Protein AF-A0A841PL42-F1 (afdb_monomer)

Sequence (183 aa):
MREALLRLEADGLLQIVPKKGAYVPPITEAEIEAVMQARGLVEEWCAGRAAGFGDMLAAELDRLIARQVEVRHDPVAFIECDREFHRTIVRAAGNPVLADFYESLRDRQLRMGVHTIMIFGERGDSVLAEHAAIVEGIRCGRPEQASAAVAEHLARTLVALRLPMMAGFGSVATARSPAAAAQ

pLDDT: mean 84.78, std 17.53, range [33.84, 98.62]

Solvent-accessible surface area (backbone atoms only — not comparable to full-atom values): 10135 Å² total; per-residue (Å²): 112,68,66,62,52,52,48,37,34,75,71,66,60,30,46,80,43,92,100,74,51,72,47,68,71,83,88,47,72,67,56,52,49,53,51,52,52,54,43,43,69,47,46,22,55,16,28,25,54,28,4,80,55,17,57,68,54,27,57,54,48,52,53,40,52,53,50,34,64,75,28,62,88,37,58,68,59,25,50,54,38,50,50,49,46,56,50,51,39,33,54,62,38,69,44,67,71,59,36,54,54,53,57,71,43,44,71,60,51,54,59,53,47,64,70,41,52,87,60,35,76,78,47,48,63,55,50,54,56,39,51,52,47,26,38,50,16,18,37,70,49,33,29,71,48,10,18,50,32,43,47,54,45,53,53,54,49,51,53,59,63,50,56,59,69,78,76,64,78,80,76,83,72,78,80,79,78,87,82,81,90,80,135

InterPro domains:
  IPR008920 Transcription regulator FadR/GntR, C-terminal [G3DSA:1.20.120.530] (25-162)
  IPR008920 Transcription regulator FadR/GntR, C-terminal [SSF48008] (31-158)
  IPR011711 GntR, C-terminal [PF07729] (35-155)
  IPR011711 GntR, C-terminal [SM00895] (34-156)
  IPR036388 Winged helix-like DNA-binding domain superfamily [G3DSA:1.10.10.10] (1-24)

Radius of gyration: 20.48 Å; Cα contacts (8 Å, |Δi|>4): 190; chains: 1; bounding box: 59×37×68 Å

Foldseek 3Di:
DVVVQVVCVVLLQWDQDPPPGIDGDQQDLVNLVVLLVLLLVQLLQLLLLL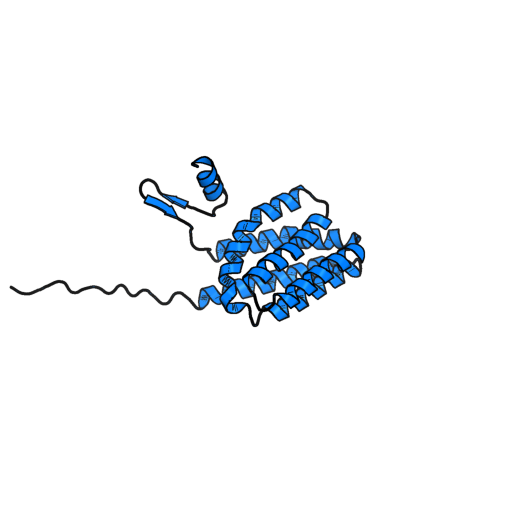LQVAPVLLVVLVVLLVQLVVCLVPLLSNLVSLLVSSLSSNVSSVDVVSSVVSVSCVVVSSSLSVLLNVVSNVCSVVLSVLSNQLSVCSNNSNSNSNSVSSVVSSVVVSVSSVVSVVVDDDDPPPPDDDDDDDD

Structure (mmCIF, N/CA/C/O backbone):
data_AF-A0A841PL42-F1
#
_entry.id   AF-A0A841PL42-F1
#
loop_
_atom_site.group_PDB
_atom_site.id
_atom_site.type_symbol
_atom_site.label_atom_id
_atom_site.label_alt_id
_atom_site.label_comp_id
_atom_site.label_asym_id
_atom_site.label_entity_id
_atom_site.label_seq_id
_atom_site.pdbx_PDB_ins_code
_atom_site.Cartn_x
_atom_site.Cartn_y
_atom_site.Cartn_z
_atom_site.occupancy
_atom_site.B_iso_or_equiv
_atom_site.auth_seq_id
_atom_site.auth_comp_id
_atom_site.auth_asym_id
_atom_site.auth_atom_id
_atom_site.pdbx_PDB_model_num
ATOM 1 N N . MET A 1 1 ? 2.004 16.661 -27.607 1.00 69.38 1 MET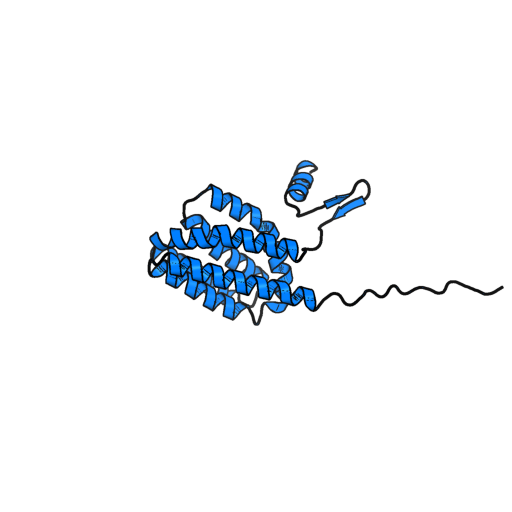 A N 1
ATOM 2 C CA . MET A 1 1 ? 2.785 15.398 -27.647 1.00 69.38 1 MET A CA 1
ATOM 3 C C . MET A 1 1 ? 4.132 15.500 -26.921 1.00 69.38 1 MET A C 1
ATOM 5 O O . MET A 1 1 ? 4.414 14.632 -26.112 1.00 69.38 1 MET A O 1
ATOM 9 N N . ARG A 1 2 ? 4.943 16.555 -27.130 1.00 78.75 2 ARG A N 1
ATOM 10 C CA . ARG A 1 2 ? 6.246 16.734 -26.448 1.00 78.75 2 ARG A CA 1
ATOM 11 C C . ARG A 1 2 ? 6.155 16.826 -24.917 1.00 78.75 2 ARG A C 1
ATOM 13 O O . ARG A 1 2 ? 6.959 16.216 -24.231 1.00 78.75 2 ARG A O 1
ATOM 20 N N . GLU A 1 3 ? 5.169 17.548 -24.392 1.00 82.75 3 GLU A N 1
ATOM 21 C CA . GLU A 1 3 ? 4.976 17.704 -22.939 1.00 82.75 3 GLU A CA 1
ATOM 22 C C . GLU A 1 3 ? 4.597 16.391 -22.244 1.00 82.75 3 GLU A C 1
ATOM 24 O O . GLU A 1 3 ? 5.111 16.100 -21.172 1.00 82.75 3 GLU A O 1
ATOM 29 N N . ALA A 1 4 ? 3.773 15.557 -22.887 1.00 82.81 4 ALA A N 1
ATOM 30 C CA . ALA A 1 4 ? 3.425 14.236 -22.367 1.00 82.81 4 ALA A CA 1
ATOM 31 C C . ALA A 1 4 ? 4.654 13.313 -22.285 1.00 82.81 4 ALA A C 1
ATOM 33 O O . ALA A 1 4 ? 4.833 12.621 -21.292 1.00 82.81 4 ALA A O 1
ATOM 34 N N . LEU A 1 5 ? 5.539 13.349 -23.289 1.00 82.25 5 LEU A N 1
ATOM 35 C CA . LEU A 1 5 ? 6.787 12.576 -23.272 1.00 82.25 5 LEU A CA 1
ATOM 36 C C . LEU A 1 5 ? 7.759 13.059 -22.189 1.00 82.25 5 LEU A C 1
ATOM 38 O O . LEU A 1 5 ? 8.381 12.235 -21.532 1.00 82.25 5 LEU A O 1
ATOM 42 N N . LEU A 1 6 ? 7.854 14.374 -21.970 1.00 83.44 6 LEU A N 1
ATOM 43 C CA . LEU A 1 6 ? 8.675 14.940 -20.894 1.00 83.44 6 LEU A CA 1
ATOM 44 C C . LEU A 1 6 ? 8.129 14.597 -19.504 1.00 83.44 6 LEU A C 1
ATOM 46 O O . LEU A 1 6 ? 8.910 14.388 -18.584 1.00 83.44 6 LEU A O 1
ATOM 50 N N . ARG A 1 7 ? 6.801 14.510 -19.347 1.00 82.75 7 ARG A N 1
ATOM 51 C CA . ARG A 1 7 ? 6.171 14.039 -18.106 1.00 82.75 7 ARG A CA 1
ATOM 52 C C . ARG A 1 7 ? 6.540 12.580 -17.830 1.00 82.75 7 ARG A C 1
ATOM 54 O O . ARG A 1 7 ? 7.036 12.283 -16.755 1.00 82.75 7 ARG A O 1
ATOM 61 N N . LEU A 1 8 ? 6.395 11.709 -18.831 1.00 81.94 8 LEU A N 1
ATOM 62 C CA . LEU A 1 8 ? 6.779 10.296 -18.725 1.00 81.94 8 LEU A CA 1
ATOM 63 C C . LEU A 1 8 ? 8.276 10.113 -18.434 1.00 81.94 8 LEU A C 1
ATOM 65 O O . LEU A 1 8 ? 8.649 9.192 -17.711 1.00 81.94 8 LEU A O 1
ATOM 69 N N . GLU A 1 9 ? 9.129 10.983 -18.979 1.00 82.31 9 GLU A N 1
ATOM 70 C CA . GLU A 1 9 ? 10.562 10.995 -18.675 1.00 82.31 9 GLU A CA 1
ATOM 71 C C . GLU A 1 9 ? 10.854 11.463 -17.243 1.00 82.31 9 GLU A C 1
ATOM 73 O O . GLU A 1 9 ? 11.629 10.817 -16.540 1.00 82.31 9 GLU A O 1
ATOM 78 N N . ALA A 1 10 ? 10.187 12.520 -16.767 1.00 81.00 10 ALA A N 1
ATOM 79 C CA . ALA A 1 10 ? 10.294 12.978 -15.379 1.00 81.00 10 ALA A CA 1
ATOM 80 C C . ALA A 1 10 ? 9.794 11.922 -14.375 1.00 81.00 10 ALA A C 1
ATOM 82 O O . ALA A 1 10 ? 10.371 11.757 -13.300 1.00 81.00 10 ALA A O 1
ATOM 83 N N . ASP A 1 11 ? 8.771 11.156 -14.755 1.00 74.56 11 ASP A N 1
ATOM 84 C CA . ASP A 1 11 ? 8.238 10.045 -13.970 1.00 74.56 11 ASP A CA 1
ATOM 85 C C . ASP A 1 11 ? 9.110 8.771 -14.093 1.00 74.56 11 ASP A C 1
ATOM 87 O O . ASP A 1 11 ? 8.842 7.760 -13.443 1.00 74.56 11 ASP A O 1
ATOM 91 N N . GLY A 1 12 ? 10.197 8.798 -14.877 1.00 75.44 12 GLY A N 1
ATOM 92 C CA . GLY A 1 12 ? 11.127 7.674 -15.055 1.00 75.44 12 GLY A CA 1
ATOM 93 C C . GLY A 1 12 ? 10.541 6.487 -15.831 1.00 75.44 12 GLY A C 1
ATOM 94 O O . GLY A 1 12 ? 11.104 5.393 -15.828 1.00 75.44 12 GLY A O 1
ATOM 95 N N . LEU A 1 13 ? 9.399 6.681 -16.494 1.00 78.81 13 LEU A N 1
ATOM 96 C CA . LEU A 1 13 ? 8.701 5.651 -17.269 1.00 78.81 13 LEU A CA 1
ATOM 97 C C . LEU A 1 13 ? 9.276 5.492 -18.679 1.00 78.81 13 LEU A C 1
ATOM 99 O O . LEU A 1 13 ? 9.025 4.491 -19.348 1.00 78.81 13 LEU A O 1
ATOM 103 N N . LEU A 1 14 ? 10.034 6.482 -19.142 1.00 84.62 14 LEU A N 1
ATOM 104 C CA . LEU A 1 14 ? 10.579 6.556 -20.488 1.00 84.62 14 LEU A CA 1
ATOM 105 C C . LEU A 1 14 ? 11.892 7.339 -20.462 1.00 84.62 14 LEU A C 1
ATOM 107 O O . LEU A 1 14 ? 12.072 8.233 -19.648 1.00 84.62 14 LEU A O 1
ATOM 111 N N . GLN A 1 15 ? 12.811 7.014 -21.362 1.00 82.44 15 GLN A N 1
ATOM 112 C CA . GLN A 1 15 ? 14.058 7.745 -21.537 1.00 82.44 15 GLN A CA 1
ATOM 113 C C . GLN A 1 15 ? 14.139 8.265 -22.971 1.00 82.44 15 GLN A C 1
ATOM 115 O O . GLN A 1 15 ? 14.002 7.494 -23.928 1.00 82.44 15 GLN A O 1
ATOM 120 N N . ILE A 1 16 ? 14.355 9.572 -23.131 1.00 84.88 16 ILE A N 1
ATOM 121 C CA . ILE A 1 16 ? 14.493 10.209 -24.439 1.00 84.88 16 ILE A CA 1
ATOM 122 C C . ILE A 1 16 ? 15.976 10.266 -24.797 1.00 84.88 16 ILE A C 1
ATOM 124 O O . ILE A 1 16 ? 16.785 10.908 -24.131 1.00 84.88 16 ILE A O 1
ATOM 128 N N . VAL A 1 17 ? 16.353 9.614 -25.898 1.00 84.31 17 VAL A N 1
ATOM 129 C CA . VAL A 1 17 ? 17.729 9.628 -26.398 1.00 84.31 17 VAL A CA 1
ATOM 130 C C . VAL A 1 17 ? 17.810 10.512 -27.641 1.00 84.31 17 VAL A C 1
ATOM 132 O O . VAL A 1 17 ? 17.145 10.228 -28.648 1.00 84.31 17 VAL A O 1
ATOM 135 N N . PRO A 1 18 ? 18.644 11.572 -27.629 1.00 84.81 18 PRO A N 1
ATOM 136 C CA . PRO A 1 18 ? 18.785 12.467 -28.769 1.00 84.81 18 PRO A CA 1
ATOM 137 C C . PRO A 1 18 ? 19.059 11.696 -30.066 1.00 84.81 18 PRO A C 1
ATOM 139 O O . PRO A 1 18 ? 19.979 10.881 -30.134 1.00 84.81 18 PRO A O 1
ATOM 142 N N . LYS A 1 19 ? 18.254 11.963 -31.104 1.00 83.81 19 LYS A N 1
ATOM 143 C CA . LYS A 1 19 ? 18.337 11.343 -32.445 1.00 83.81 19 LYS A CA 1
ATOM 144 C C . L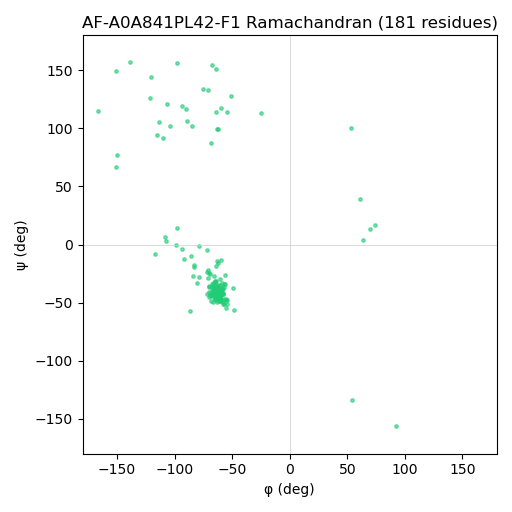YS A 1 19 ? 18.082 9.825 -32.504 1.00 83.81 19 LYS A C 1
ATOM 146 O O . LYS A 1 19 ? 18.197 9.258 -33.584 1.00 83.81 19 LYS A O 1
ATOM 151 N N . LYS A 1 20 ? 17.727 9.172 -31.392 1.00 80.19 20 LYS A N 1
ATOM 152 C CA . LYS A 1 20 ? 17.399 7.733 -31.342 1.00 80.19 20 LYS A CA 1
ATOM 153 C C . LYS A 1 20 ? 15.952 7.446 -30.929 1.00 80.19 20 LYS A C 1
ATOM 155 O O . LYS A 1 20 ? 15.513 6.309 -31.040 1.00 80.19 20 LYS A O 1
ATOM 160 N N . GLY A 1 21 ? 15.209 8.470 -30.511 1.00 83.88 21 GLY A N 1
ATOM 161 C CA . GLY A 1 21 ? 13.813 8.341 -30.097 1.00 83.88 21 GLY A CA 1
ATOM 162 C C . GLY A 1 21 ? 13.683 8.107 -28.595 1.00 83.88 21 GLY A C 1
ATOM 163 O O . GLY A 1 21 ? 14.562 8.490 -27.826 1.00 83.88 21 GLY A O 1
ATOM 164 N N . ALA A 1 22 ? 12.570 7.513 -28.182 1.00 87.38 22 ALA A N 1
ATOM 165 C CA . ALA A 1 22 ? 12.257 7.249 -26.787 1.00 87.38 22 ALA A CA 1
ATOM 166 C C . ALA A 1 22 ? 12.067 5.750 -26.542 1.00 87.38 22 ALA A C 1
ATOM 168 O O . ALA A 1 22 ? 11.518 5.059 -27.400 1.00 87.38 22 ALA A O 1
ATOM 169 N N . TYR A 1 23 ? 12.497 5.255 -25.383 1.00 86.06 23 TYR A N 1
ATOM 170 C CA . TYR A 1 23 ? 12.325 3.853 -24.996 1.00 86.06 23 TYR A CA 1
ATOM 171 C C . TYR A 1 23 ? 11.934 3.722 -23.522 1.00 86.06 23 TYR A C 1
ATOM 173 O O . TYR A 1 23 ? 12.196 4.619 -22.726 1.00 86.06 23 TYR A O 1
ATOM 181 N N . VAL A 1 24 ? 11.307 2.602 -23.162 1.00 82.06 24 VAL A N 1
ATOM 182 C CA . VAL A 1 24 ? 10.961 2.267 -21.773 1.00 82.06 24 VAL A CA 1
ATOM 183 C C . VAL A 1 24 ? 12.136 1.496 -21.164 1.00 82.06 24 VAL A C 1
ATOM 185 O O . VAL A 1 24 ? 12.464 0.422 -21.679 1.00 82.06 24 VAL A O 1
ATOM 188 N N . PRO A 1 25 ? 12.813 2.015 -20.124 1.00 79.31 25 PRO A N 1
ATOM 189 C CA . PRO A 1 25 ? 13.929 1.308 -19.506 1.00 79.31 25 PRO A CA 1
ATOM 190 C C . PRO A 1 25 ? 13.454 0.032 -18.784 1.00 79.31 25 PRO A C 1
ATOM 192 O O . PRO A 1 25 ? 12.297 -0.045 -18.354 1.00 79.31 25 PRO A O 1
ATOM 195 N N . PRO A 1 26 ? 14.321 -0.985 -18.623 1.00 78.88 26 PRO A N 1
ATOM 196 C CA . PRO A 1 26 ? 14.027 -2.103 -17.733 1.00 78.88 26 PRO A CA 1
ATOM 197 C C . PRO A 1 26 ? 13.922 -1.610 -16.283 1.00 78.88 26 PRO A C 1
ATOM 199 O O . PRO A 1 26 ? 14.560 -0.625 -15.911 1.00 78.88 26 PRO A O 1
ATOM 202 N N . ILE A 1 27 ? 13.126 -2.299 -15.466 1.00 81.69 27 ILE A N 1
ATOM 203 C CA . ILE A 1 27 ? 13.060 -2.038 -14.023 1.00 81.69 27 ILE A CA 1
ATOM 204 C C . ILE A 1 27 ? 14.313 -2.626 -13.378 1.00 81.69 27 ILE A C 1
ATOM 206 O O . ILE A 1 27 ? 14.683 -3.763 -13.672 1.00 81.69 27 ILE A O 1
ATOM 210 N N . THR A 1 28 ? 14.962 -1.859 -12.507 1.00 85.94 28 THR A N 1
ATOM 211 C CA . THR A 1 28 ? 16.144 -2.324 -11.765 1.00 85.94 28 THR A CA 1
ATOM 212 C C . THR A 1 28 ? 15.771 -2.787 -10.358 1.00 85.94 28 THR A C 1
ATOM 214 O O . THR A 1 28 ? 14.791 -2.315 -9.786 1.00 85.94 28 THR A O 1
ATOM 217 N N . GLU A 1 29 ? 16.579 -3.662 -9.754 1.00 86.31 29 GLU A N 1
ATOM 218 C CA . GLU A 1 29 ? 16.390 -4.068 -8.351 1.00 86.31 29 GLU A CA 1
ATOM 219 C C . GLU A 1 29 ? 16.430 -2.871 -7.391 1.00 86.31 29 GLU A C 1
ATOM 221 O O . GLU A 1 29 ? 15.626 -2.794 -6.465 1.00 86.31 29 GLU A O 1
ATOM 226 N N . ALA A 1 30 ? 17.315 -1.905 -7.652 1.00 89.12 30 ALA A N 1
ATOM 227 C CA . ALA A 1 30 ? 17.403 -0.673 -6.875 1.00 89.12 30 ALA A CA 1
ATOM 228 C C . ALA A 1 30 ? 16.122 0.174 -6.982 1.00 89.12 30 ALA A C 1
ATOM 230 O O . ALA A 1 30 ? 15.693 0.770 -5.998 1.00 89.12 30 ALA A O 1
ATOM 231 N N . GLU A 1 31 ? 15.485 0.211 -8.158 1.00 88.12 31 GLU A N 1
ATOM 232 C CA . GLU A 1 31 ? 14.197 0.890 -8.346 1.00 88.12 31 GLU A CA 1
ATOM 233 C C . GLU A 1 31 ? 13.074 0.177 -7.583 1.00 88.12 31 GLU A C 1
ATOM 235 O O . GLU A 1 31 ? 12.278 0.840 -6.919 1.00 88.12 31 GLU A O 1
ATOM 240 N N . ILE A 1 32 ? 13.034 -1.160 -7.627 1.00 90.31 32 ILE A N 1
ATOM 241 C CA . ILE A 1 32 ? 12.081 -1.969 -6.849 1.00 90.31 32 ILE A CA 1
ATOM 242 C C . ILE A 1 32 ? 12.232 -1.672 -5.361 1.00 90.31 32 ILE A C 1
ATOM 244 O O . ILE A 1 32 ? 11.252 -1.358 -4.690 1.00 90.31 32 ILE A O 1
ATOM 248 N N . GLU A 1 33 ? 13.458 -1.734 -4.847 1.00 92.62 33 GLU A N 1
ATOM 249 C CA . GLU A 1 33 ? 13.740 -1.465 -3.442 1.00 92.62 33 GLU A CA 1
ATOM 250 C C . GLU A 1 33 ? 13.333 -0.045 -3.039 1.00 92.62 33 GLU A C 1
ATOM 252 O O . GLU A 1 33 ? 12.623 0.120 -2.049 1.00 92.62 33 GLU A O 1
ATOM 257 N N . ALA A 1 34 ? 13.697 0.967 -3.830 1.00 93.69 34 ALA A N 1
ATOM 258 C CA . ALA A 1 34 ? 13.348 2.355 -3.545 1.00 93.69 34 ALA A CA 1
ATOM 259 C C . ALA A 1 34 ? 11.826 2.579 -3.508 1.00 93.69 34 ALA A C 1
ATOM 261 O O . ALA A 1 34 ? 11.321 3.261 -2.614 1.00 93.69 34 ALA A O 1
ATOM 262 N N . VAL A 1 35 ? 11.074 1.985 -4.444 1.00 93.12 35 VAL A N 1
ATOM 263 C CA . VAL A 1 35 ? 9.606 2.084 -4.451 1.00 93.12 35 VAL A CA 1
ATOM 264 C C . VAL A 1 35 ? 8.999 1.347 -3.261 1.00 93.12 35 VAL A C 1
ATOM 266 O O . VAL A 1 35 ? 8.116 1.898 -2.610 1.00 93.12 35 VAL A O 1
ATOM 269 N N . MET A 1 36 ? 9.471 0.143 -2.931 1.00 94.50 36 MET A N 1
ATOM 270 C CA . MET A 1 36 ? 8.951 -0.617 -1.789 1.00 94.50 36 MET A CA 1
ATOM 271 C C . MET A 1 36 ? 9.254 0.066 -0.447 1.00 94.50 36 MET A C 1
ATOM 273 O O . MET A 1 36 ? 8.389 0.090 0.425 1.00 94.50 36 MET A O 1
ATOM 277 N N . GLN A 1 37 ? 10.424 0.692 -0.294 1.00 95.88 37 GLN A N 1
ATOM 278 C CA . GLN A 1 37 ? 10.755 1.513 0.878 1.00 95.88 37 GLN A CA 1
ATOM 279 C C . GLN A 1 37 ? 9.848 2.746 0.982 1.00 95.88 37 GLN A C 1
ATOM 281 O O . GLN A 1 37 ? 9.329 3.047 2.056 1.00 95.88 37 GLN A O 1
ATOM 286 N N . ALA A 1 38 ? 9.614 3.441 -0.137 1.00 96.88 38 ALA A N 1
ATOM 287 C CA . ALA A 1 38 ? 8.695 4.576 -0.179 1.00 96.88 38 ALA A CA 1
ATOM 288 C C . ALA A 1 38 ? 7.258 4.160 0.174 1.00 96.88 38 ALA A C 1
ATOM 290 O O . ALA A 1 38 ? 6.585 4.872 0.919 1.00 96.88 38 ALA A O 1
ATOM 291 N N . ARG A 1 39 ? 6.806 2.996 -0.314 1.00 97.69 39 ARG A N 1
ATOM 292 C CA . ARG A 1 39 ? 5.522 2.403 0.078 1.00 97.69 39 ARG A CA 1
ATOM 293 C C . ARG A 1 39 ? 5.473 2.132 1.578 1.00 97.69 39 ARG A C 1
ATOM 295 O O . ARG A 1 39 ? 4.524 2.580 2.201 1.00 97.69 39 ARG A O 1
ATOM 302 N N . GLY A 1 40 ? 6.490 1.491 2.159 1.00 97.88 40 GLY A N 1
ATOM 303 C CA . GLY A 1 40 ? 6.542 1.200 3.600 1.00 97.88 40 GLY A CA 1
ATOM 304 C C . GLY A 1 40 ? 6.368 2.449 4.460 1.00 97.88 40 GLY A C 1
ATOM 305 O O . GLY A 1 40 ? 5.450 2.522 5.273 1.00 97.88 40 GLY A O 1
ATOM 306 N N . LEU A 1 41 ? 7.148 3.500 4.181 1.00 97.31 41 LEU A N 1
ATOM 307 C CA . LEU A 1 41 ? 7.060 4.771 4.913 1.00 97.31 41 LEU A CA 1
ATOM 308 C C . LEU A 1 41 ? 5.653 5.393 4.897 1.00 97.31 41 LEU A C 1
ATOM 310 O O . LEU A 1 41 ? 5.253 6.037 5.867 1.00 97.31 41 LEU A O 1
ATOM 314 N N . VAL A 1 42 ? 4.912 5.228 3.800 1.00 98.31 42 VAL A N 1
ATOM 315 C CA . VAL A 1 42 ? 3.569 5.798 3.629 1.00 98.31 42 VAL A CA 1
ATOM 316 C C . VAL A 1 42 ? 2.501 4.871 4.192 1.00 98.31 42 VAL A C 1
ATOM 318 O O . VAL A 1 42 ? 1.709 5.277 5.040 1.00 98.31 42 VAL A O 1
ATOM 321 N N . GLU A 1 43 ? 2.460 3.634 3.707 1.00 98.56 43 GLU A N 1
ATOM 322 C CA . GLU A 1 43 ? 1.397 2.676 3.985 1.00 98.56 43 GLU A CA 1
ATOM 323 C C . GLU A 1 43 ? 1.386 2.255 5.456 1.00 98.56 43 GLU A C 1
ATOM 325 O O . GLU A 1 43 ? 0.306 2.139 6.027 1.00 98.56 43 GLU A O 1
ATOM 330 N N . GLU A 1 44 ? 2.547 2.099 6.103 1.00 98.31 44 GLU A N 1
ATOM 331 C CA . GLU A 1 44 ? 2.616 1.722 7.522 1.00 98.31 44 GLU A CA 1
ATOM 332 C C . GLU A 1 44 ? 1.998 2.802 8.416 1.00 98.31 44 GLU A C 1
ATOM 334 O O . GLU A 1 44 ? 1.162 2.504 9.277 1.00 98.31 44 GLU A O 1
ATOM 339 N N . TRP A 1 45 ? 2.366 4.069 8.191 1.00 98.38 45 TRP A N 1
ATOM 340 C CA . TRP A 1 45 ? 1.790 5.198 8.923 1.00 98.38 45 TRP A CA 1
ATOM 341 C C . TRP A 1 45 ? 0.294 5.333 8.631 1.00 98.38 45 TRP A C 1
ATOM 343 O O . TRP A 1 45 ? -0.513 5.504 9.549 1.00 98.38 45 TRP A O 1
ATOM 353 N N . CYS A 1 46 ? -0.089 5.219 7.356 1.00 98.56 46 CYS A N 1
ATOM 354 C CA . CYS A 1 46 ? -1.479 5.300 6.933 1.00 98.56 46 CYS A CA 1
ATOM 355 C C . CYS A 1 46 ? -2.333 4.195 7.558 1.00 98.56 46 CYS A C 1
ATOM 357 O O . CYS A 1 46 ? -3.413 4.501 8.050 1.00 98.56 46 CYS A O 1
ATOM 359 N N . ALA A 1 47 ? -1.859 2.951 7.608 1.00 98.25 47 ALA A N 1
ATOM 360 C CA . ALA A 1 47 ? -2.577 1.835 8.218 1.00 98.25 47 ALA A CA 1
ATOM 361 C C . ALA A 1 47 ? -2.779 2.032 9.723 1.00 98.25 47 ALA A C 1
ATOM 363 O O . ALA A 1 47 ? -3.893 1.865 10.225 1.00 98.25 47 ALA A O 1
ATOM 364 N N . GLY A 1 48 ? -1.738 2.480 10.432 1.00 97.69 48 GLY A N 1
ATOM 365 C CA . GLY A 1 48 ? -1.843 2.821 11.849 1.00 97.69 48 GLY A CA 1
ATOM 366 C C . GLY A 1 48 ? -2.864 3.935 12.091 1.00 97.69 48 GLY A C 1
ATOM 367 O O . GLY A 1 48 ? -3.715 3.836 12.976 1.00 97.69 48 GLY A O 1
ATOM 368 N N . ARG A 1 49 ? -2.855 4.978 11.250 1.00 97.44 49 ARG A N 1
ATOM 369 C CA . ARG A 1 49 ? -3.841 6.062 11.330 1.00 97.44 49 ARG A CA 1
ATOM 370 C C . ARG A 1 49 ? -5.256 5.588 10.999 1.00 97.44 49 ARG A C 1
ATOM 372 O O . ARG A 1 49 ? -6.206 6.026 11.656 1.00 97.44 49 ARG A O 1
ATOM 379 N N . ALA A 1 50 ? -5.381 4.720 9.999 1.00 95.00 50 ALA A N 1
ATOM 380 C CA . ALA A 1 50 ? -6.632 4.194 9.478 1.00 95.00 50 ALA A CA 1
ATOM 381 C C . ALA A 1 50 ? -7.319 3.211 10.445 1.00 95.00 50 ALA A C 1
ATOM 383 O O . ALA A 1 50 ? -8.542 3.080 10.416 1.00 95.00 50 ALA A O 1
ATOM 384 N N . ALA A 1 51 ? -6.576 2.599 11.373 1.00 94.56 51 ALA A N 1
ATOM 385 C CA . ALA A 1 51 ? -7.148 1.775 12.439 1.00 94.56 51 ALA A CA 1
ATOM 386 C C . ALA A 1 51 ? -8.186 2.536 13.292 1.00 94.56 51 ALA A C 1
ATOM 388 O O . ALA A 1 51 ? -9.132 1.940 13.794 1.00 94.56 51 ALA A O 1
ATOM 389 N N . GLY A 1 52 ? -8.094 3.869 13.388 1.00 89.62 52 GLY A N 1
ATOM 390 C CA . GLY A 1 52 ? -9.104 4.687 14.071 1.00 89.62 52 GLY A CA 1
ATOM 391 C C . GLY A 1 52 ? -10.509 4.656 13.443 1.00 89.62 52 GLY A C 1
ATOM 392 O O . GLY A 1 52 ? -11.455 5.097 14.091 1.00 89.62 52 GLY A O 1
ATOM 393 N N . PHE A 1 53 ? -10.661 4.151 12.212 1.00 90.06 53 PHE A N 1
ATOM 394 C CA . PHE A 1 53 ? -11.959 3.994 11.538 1.00 90.06 53 PHE A CA 1
ATOM 395 C C . PHE A 1 53 ? -12.603 2.615 11.761 1.00 90.06 53 PHE A C 1
ATOM 397 O O . PHE A 1 53 ? -13.791 2.458 11.471 1.00 90.06 53 PHE A O 1
ATOM 404 N N . GLY A 1 54 ? -11.851 1.641 12.291 1.00 91.19 54 GLY A N 1
ATOM 405 C CA . GLY A 1 54 ? -12.365 0.344 12.734 1.00 91.19 54 GLY A CA 1
ATOM 406 C C . GLY A 1 54 ? -13.167 -0.419 11.674 1.00 91.19 54 GLY A C 1
ATOM 407 O O . GLY A 1 54 ? -12.781 -0.512 10.505 1.00 91.19 54 GLY A O 1
ATOM 408 N N . ASP A 1 55 ? -14.317 -0.943 12.099 1.00 92.25 55 ASP A N 1
ATOM 409 C CA . ASP A 1 55 ? -15.182 -1.838 11.321 1.00 92.25 55 ASP A CA 1
ATOM 410 C C . ASP A 1 55 ? -15.649 -1.276 9.974 1.00 92.25 55 ASP A C 1
ATOM 412 O O . ASP A 1 55 ? -15.798 -2.032 9.014 1.00 92.25 55 ASP A O 1
ATOM 416 N N . MET A 1 56 ? -15.881 0.036 9.868 1.00 92.81 56 MET A N 1
ATOM 417 C CA . MET A 1 56 ? -16.396 0.631 8.630 1.00 92.81 56 MET A CA 1
ATOM 418 C C . MET A 1 56 ? -15.389 0.500 7.484 1.00 92.81 56 MET A C 1
ATOM 420 O O . MET A 1 56 ? -15.761 0.099 6.382 1.00 92.81 56 MET A O 1
ATOM 424 N N . LEU A 1 57 ? -14.117 0.804 7.756 1.00 97.06 57 LEU A N 1
ATOM 425 C CA . LEU A 1 57 ? -13.045 0.627 6.783 1.00 97.06 57 LEU A CA 1
ATOM 426 C C . LEU A 1 57 ? -12.768 -0.861 6.550 1.00 97.06 57 LEU A C 1
ATOM 428 O O . LEU A 1 57 ? -12.598 -1.281 5.408 1.00 97.06 57 LEU A O 1
ATOM 432 N N . ALA A 1 58 ? -12.776 -1.670 7.613 1.00 97.94 58 ALA A N 1
ATOM 433 C CA . ALA A 1 58 ? -12.546 -3.106 7.498 1.00 97.94 58 ALA A CA 1
ATOM 434 C C . ALA A 1 58 ? -13.556 -3.783 6.556 1.00 97.94 58 ALA A C 1
ATOM 436 O O . ALA A 1 58 ? -13.159 -4.564 5.697 1.00 97.94 58 ALA A O 1
ATOM 437 N N . ALA A 1 59 ? -14.839 -3.418 6.638 1.00 97.75 59 ALA A N 1
ATOM 438 C CA . ALA A 1 59 ? -15.877 -3.957 5.762 1.00 97.75 59 ALA A CA 1
ATOM 439 C C . ALA A 1 59 ? -15.682 -3.584 4.280 1.00 97.75 59 ALA A C 1
ATOM 441 O O . ALA A 1 59 ? -16.066 -4.348 3.394 1.00 97.75 59 ALA A O 1
ATOM 442 N N . GLU A 1 60 ? -15.115 -2.411 3.983 1.00 97.69 60 GLU A N 1
ATOM 443 C CA . GLU A 1 60 ? -14.747 -2.037 2.613 1.00 97.69 60 GLU A CA 1
ATOM 444 C C . GLU A 1 60 ? -13.557 -2.866 2.116 1.00 97.69 60 GLU A C 1
ATOM 446 O O . GLU A 1 60 ? -13.603 -3.415 1.013 1.00 97.69 60 GLU A O 1
A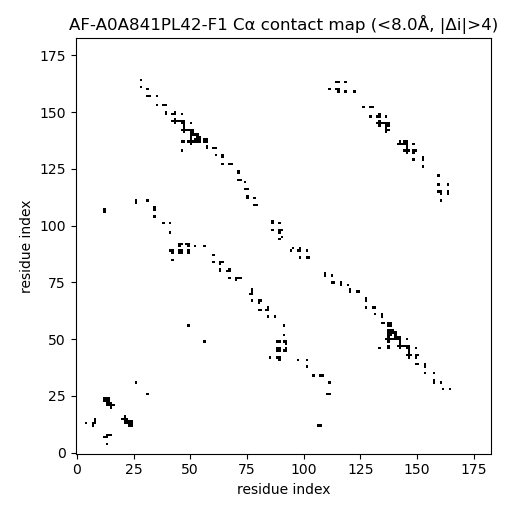TOM 451 N N . LEU A 1 61 ? -12.530 -3.021 2.953 1.00 98.50 61 LEU A N 1
ATOM 452 C CA . LEU A 1 61 ? -11.343 -3.811 2.635 1.00 98.50 61 LEU A CA 1
ATOM 453 C C . LEU A 1 61 ? -11.667 -5.304 2.454 1.00 98.50 61 LEU A C 1
ATOM 455 O O . LEU A 1 61 ? -11.146 -5.926 1.533 1.00 98.50 61 LEU A O 1
ATOM 459 N N . ASP A 1 62 ? -12.590 -5.863 3.242 1.00 98.50 62 ASP A N 1
ATOM 460 C CA . ASP A 1 62 ? -13.066 -7.245 3.085 1.00 98.50 62 ASP A CA 1
ATOM 461 C C . ASP A 1 62 ? -13.702 -7.482 1.705 1.00 98.50 62 ASP A C 1
ATOM 463 O O . ASP A 1 62 ? -13.504 -8.535 1.096 1.00 98.50 62 ASP A O 1
ATOM 467 N N . ARG A 1 63 ? -14.431 -6.496 1.160 1.00 98.25 63 ARG A N 1
ATOM 468 C CA . ARG A 1 63 ? -14.991 -6.593 -0.203 1.00 98.25 63 ARG A CA 1
ATOM 469 C C . ARG A 1 63 ? -13.895 -6.596 -1.263 1.00 98.25 63 ARG A C 1
ATOM 471 O O . ARG A 1 63 ? -14.029 -7.291 -2.269 1.00 98.25 63 ARG A O 1
ATOM 478 N N . LEU A 1 64 ? -12.824 -5.833 -1.050 1.00 98.19 64 LEU A N 1
ATOM 479 C CA . LEU A 1 64 ? -11.672 -5.831 -1.950 1.00 98.19 64 LEU A CA 1
ATOM 480 C C . LEU A 1 64 ? -10.926 -7.168 -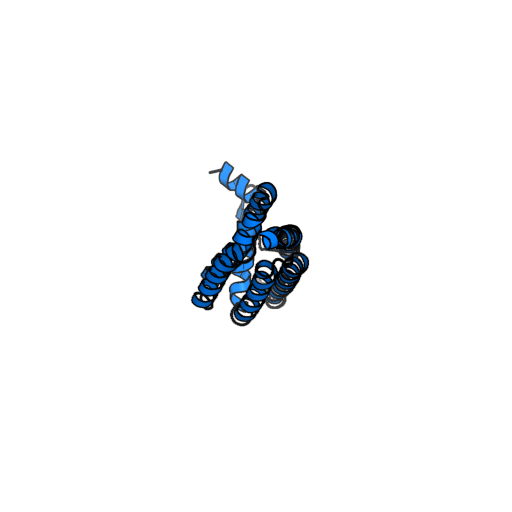1.888 1.00 98.19 64 LEU A C 1
ATOM 482 O O . LEU A 1 64 ? -10.614 -7.713 -2.942 1.00 98.19 64 LEU A O 1
ATOM 486 N N . ILE A 1 65 ? -10.746 -7.757 -0.701 1.00 97.94 65 ILE A N 1
ATOM 487 C CA . ILE A 1 65 ? -10.184 -9.112 -0.552 1.00 97.94 65 ILE A CA 1
ATOM 488 C C . ILE A 1 65 ? -11.069 -10.148 -1.256 1.00 97.94 65 ILE A C 1
ATOM 490 O O . ILE A 1 65 ? -10.563 -10.985 -2.001 1.00 97.94 65 ILE A O 1
ATOM 494 N N . ALA A 1 66 ? -12.393 -10.084 -1.089 1.00 97.94 66 ALA A N 1
ATOM 495 C CA . ALA A 1 66 ? -13.310 -10.989 -1.785 1.00 97.94 66 ALA A CA 1
ATOM 496 C C . ALA A 1 66 ? -13.161 -10.885 -3.314 1.00 97.94 66 ALA A C 1
ATOM 498 O O . ALA A 1 66 ? -13.082 -11.901 -4.003 1.00 97.94 66 ALA A O 1
ATOM 499 N N . ARG A 1 67 ? -13.017 -9.666 -3.844 1.00 97.00 67 ARG A N 1
ATOM 500 C CA . ARG A 1 67 ? -12.742 -9.447 -5.267 1.00 97.00 67 ARG A CA 1
ATOM 501 C C . ARG A 1 67 ? -11.374 -9.993 -5.686 1.00 97.00 67 ARG A C 1
ATOM 503 O O . ARG A 1 67 ? -11.280 -10.592 -6.753 1.00 97.00 67 ARG A O 1
ATOM 510 N N . GLN A 1 68 ? -10.335 -9.857 -4.858 1.00 94.56 68 GLN A N 1
ATOM 511 C CA . GLN A 1 68 ? -9.029 -10.483 -5.107 1.00 94.56 68 GLN A CA 1
ATOM 512 C C . GLN A 1 68 ? -9.144 -12.014 -5.208 1.00 94.56 68 GLN A C 1
ATOM 514 O O . GLN A 1 68 ? -8.514 -12.617 -6.075 1.00 94.56 68 GLN A O 1
ATOM 519 N N . VAL A 1 69 ? -9.987 -12.648 -4.383 1.00 94.69 69 VAL A N 1
ATOM 520 C CA . VAL A 1 69 ? -10.255 -14.098 -4.443 1.00 94.69 69 VAL A CA 1
ATOM 521 C C . VAL A 1 69 ? -10.919 -14.504 -5.762 1.00 94.69 69 VAL A C 1
ATOM 523 O O . VAL A 1 69 ? -10.589 -15.564 -6.301 1.00 94.69 69 VAL A O 1
ATOM 526 N N . GLU A 1 70 ? -11.842 -13.693 -6.286 1.00 94.94 70 GLU A N 1
ATOM 527 C CA . GLU A 1 70 ? -12.509 -13.936 -7.575 1.00 94.94 70 GLU A CA 1
ATOM 528 C C . GLU A 1 70 ? -11.523 -13.877 -8.748 1.00 94.94 70 GLU A C 1
ATOM 530 O O . GLU A 1 70 ? -11.586 -14.707 -9.655 1.00 94.94 70 GLU A O 1
ATOM 535 N N . VAL A 1 71 ? -10.579 -12.933 -8.708 1.00 92.06 71 VAL A N 1
ATOM 536 C CA . VAL A 1 71 ? -9.591 -12.711 -9.776 1.00 92.06 71 VAL A CA 1
ATOM 537 C C . VAL A 1 71 ? -8.237 -13.371 -9.504 1.00 92.06 71 VAL A C 1
ATOM 539 O O . VAL A 1 71 ? -7.269 -13.090 -10.199 1.00 92.06 71 VAL A O 1
ATOM 542 N N . ARG A 1 72 ? -8.136 -14.292 -8.537 1.00 86.50 72 ARG A N 1
ATOM 543 C CA . ARG A 1 72 ? -6.864 -14.934 -8.134 1.00 86.50 72 ARG A CA 1
ATOM 544 C C . ARG A 1 72 ? -6.144 -15.716 -9.244 1.00 86.50 72 ARG A C 1
ATOM 546 O O . ARG A 1 72 ? -5.000 -16.118 -9.074 1.00 86.50 72 ARG A O 1
ATOM 553 N N . HIS A 1 73 ? -6.815 -15.983 -10.360 1.00 85.00 73 HIS A N 1
ATOM 554 C CA . HIS A 1 73 ? -6.236 -16.645 -11.534 1.00 85.00 73 HIS A CA 1
ATOM 555 C C . HIS A 1 73 ? -6.011 -15.683 -12.713 1.00 85.00 73 HIS A C 1
ATOM 557 O O . HIS A 1 73 ? -5.554 -16.111 -13.769 1.00 85.00 73 HIS A O 1
ATOM 563 N N . ASP A 1 74 ? -6.302 -14.394 -12.527 1.00 88.25 74 ASP A N 1
ATOM 564 C CA . ASP A 1 74 ? -6.007 -13.301 -13.449 1.00 88.25 74 ASP A CA 1
ATOM 565 C C . ASP A 1 74 ? -4.997 -12.355 -12.776 1.00 88.25 74 ASP A C 1
ATOM 567 O O . ASP A 1 74 ? -5.383 -11.464 -12.015 1.00 88.25 74 ASP A O 1
ATOM 571 N N . PRO A 1 75 ? -3.688 -12.539 -13.030 1.00 84.88 75 PRO A N 1
ATOM 572 C CA . PRO A 1 75 ? -2.650 -11.741 -12.387 1.00 84.88 75 PRO A CA 1
ATOM 573 C C . PRO A 1 75 ? -2.815 -10.235 -12.610 1.00 84.88 75 PRO A C 1
ATOM 575 O O . PRO A 1 75 ? -2.563 -9.451 -11.700 1.00 84.88 75 PRO A O 1
ATOM 578 N N . VAL A 1 76 ? -3.261 -9.816 -13.799 1.00 85.94 76 VAL A N 1
ATOM 579 C CA . VAL A 1 76 ? -3.426 -8.393 -14.126 1.00 85.94 76 VAL A CA 1
ATOM 580 C C . VAL A 1 76 ? -4.567 -7.802 -13.307 1.00 85.94 76 VAL A C 1
ATOM 582 O O . VAL A 1 76 ? -4.397 -6.767 -12.661 1.00 85.94 76 VAL A O 1
ATOM 585 N N . ALA A 1 77 ? -5.719 -8.475 -13.290 1.00 89.69 77 ALA A N 1
ATOM 586 C CA . ALA A 1 77 ? -6.861 -8.015 -12.514 1.00 89.69 77 ALA A CA 1
ATOM 587 C C . ALA A 1 77 ? -6.593 -8.076 -11.002 1.00 89.69 77 ALA A C 1
ATOM 589 O O . ALA A 1 77 ? -7.056 -7.200 -10.265 1.00 89.69 77 ALA A O 1
ATOM 590 N N . PHE A 1 78 ? -5.805 -9.047 -10.533 1.00 89.88 78 PHE A N 1
ATOM 591 C CA . PHE A 1 78 ? -5.386 -9.095 -9.138 1.00 89.88 78 PHE A CA 1
ATOM 592 C C . PHE A 1 78 ? -4.479 -7.925 -8.769 1.00 89.88 78 PHE A C 1
ATOM 594 O O . PHE A 1 78 ? -4.721 -7.310 -7.739 1.00 89.88 78 PHE A O 1
ATOM 601 N N . ILE A 1 79 ? -3.479 -7.580 -9.590 1.00 87.81 79 ILE A N 1
ATOM 602 C CA . ILE A 1 79 ? -2.580 -6.438 -9.335 1.00 87.81 79 ILE A CA 1
ATOM 603 C C . ILE A 1 79 ? -3.370 -5.128 -9.229 1.00 87.81 79 ILE A C 1
ATOM 605 O O . ILE A 1 79 ? -3.113 -4.316 -8.342 1.00 87.81 79 ILE A O 1
ATOM 609 N N . GLU A 1 80 ? -4.359 -4.917 -10.098 1.00 89.31 80 GLU A N 1
ATOM 610 C CA . GLU A 1 80 ? -5.228 -3.738 -10.003 1.00 89.31 80 GLU A CA 1
ATOM 611 C C . GLU A 1 80 ? -6.074 -3.750 -8.720 1.00 89.31 80 GLU A C 1
ATOM 613 O O . GLU A 1 80 ? -6.233 -2.715 -8.071 1.00 89.31 80 GLU A O 1
ATOM 618 N N . CYS A 1 81 ? -6.590 -4.916 -8.316 1.00 93.44 81 CYS A N 1
ATOM 619 C CA . CYS A 1 81 ? -7.367 -5.055 -7.084 1.00 93.44 81 CYS A CA 1
ATOM 620 C C . CYS A 1 81 ? -6.506 -4.912 -5.812 1.00 93.44 81 CYS A C 1
ATOM 622 O O . CYS A 1 81 ? -6.957 -4.335 -4.826 1.00 93.44 81 CYS A O 1
ATOM 624 N N . ASP A 1 82 ? -5.266 -5.397 -5.844 1.00 93.38 82 ASP A N 1
ATOM 625 C CA . ASP A 1 82 ? -4.249 -5.238 -4.800 1.00 93.38 82 ASP A CA 1
ATOM 626 C C . ASP A 1 82 ? -3.892 -3.764 -4.602 1.00 93.38 82 ASP A C 1
ATOM 628 O O . ASP A 1 82 ? -3.942 -3.237 -3.491 1.00 93.38 82 ASP A O 1
ATOM 632 N N . ARG A 1 83 ? -3.655 -3.046 -5.702 1.00 93.06 83 ARG A N 1
ATOM 633 C CA . ARG A 1 83 ? -3.422 -1.604 -5.651 1.00 93.06 83 ARG A CA 1
ATOM 634 C C . ARG A 1 83 ? -4.620 -0.856 -5.068 1.00 93.06 83 ARG A C 1
ATOM 636 O O . ARG A 1 83 ? -4.434 0.088 -4.301 1.00 93.06 83 ARG A O 1
ATOM 643 N N . GLU A 1 84 ? -5.838 -1.240 -5.440 1.00 96.44 84 GLU A N 1
ATOM 644 C CA . GLU A 1 84 ? -7.055 -0.641 -4.887 1.00 96.44 84 GLU A CA 1
ATOM 645 C C . GLU A 1 84 ? -7.138 -0.831 -3.367 1.00 96.44 84 GLU A C 1
ATOM 647 O O . GLU A 1 84 ? -7.428 0.131 -2.658 1.00 96.44 84 GLU A O 1
ATOM 652 N N . PHE A 1 85 ? -6.811 -2.026 -2.867 1.00 98.38 85 PHE A N 1
ATOM 653 C CA . PHE A 1 85 ? -6.756 -2.329 -1.436 1.00 98.38 85 PHE A CA 1
ATOM 654 C C . PHE A 1 85 ? -5.826 -1.368 -0.680 1.00 98.38 85 PHE A C 1
ATOM 656 O O . PHE A 1 85 ? -6.266 -0.672 0.240 1.00 98.38 85 PHE A O 1
ATOM 663 N N . HIS A 1 86 ? -4.569 -1.244 -1.115 1.00 98.19 86 HIS A N 1
ATOM 664 C CA . HIS A 1 86 ? -3.593 -0.358 -0.466 1.00 98.19 86 HIS A CA 1
ATOM 665 C C . HIS A 1 86 ? -3.970 1.122 -0.594 1.00 98.19 86 HIS A C 1
ATOM 667 O O . HIS A 1 86 ? -3.896 1.887 0.372 1.00 98.19 86 HIS A O 1
ATOM 673 N N . ARG A 1 87 ? -4.468 1.535 -1.764 1.00 97.75 87 ARG A N 1
ATOM 674 C CA . ARG A 1 87 ? -4.952 2.901 -2.007 1.00 97.75 87 ARG A CA 1
ATOM 675 C C . ARG A 1 87 ? -6.093 3.281 -1.062 1.00 97.75 87 ARG A C 1
ATOM 677 O O . ARG A 1 87 ? -6.147 4.425 -0.608 1.00 97.75 87 ARG A O 1
ATOM 684 N N . THR A 1 88 ? -7.009 2.359 -0.776 1.00 98.38 88 THR A N 1
ATOM 685 C CA . THR A 1 88 ? -8.122 2.590 0.154 1.00 98.38 88 THR A CA 1
ATOM 686 C C . THR A 1 88 ? -7.619 2.844 1.574 1.00 98.38 88 THR A C 1
ATOM 688 O O . THR A 1 88 ? -8.064 3.804 2.204 1.00 98.38 88 THR A O 1
ATOM 691 N N . ILE A 1 89 ? -6.615 2.094 2.040 1.00 98.50 89 IL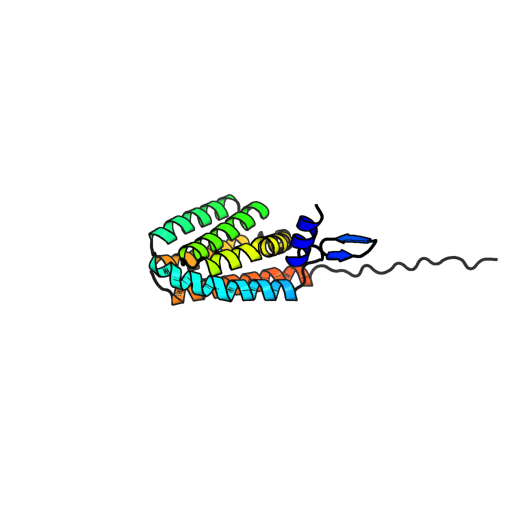E A N 1
ATOM 692 C CA . ILE A 1 89 ? -5.968 2.332 3.343 1.00 98.50 89 ILE A CA 1
ATOM 693 C C . ILE A 1 89 ? -5.311 3.720 3.385 1.00 98.50 89 ILE A C 1
ATOM 695 O O . ILE A 1 89 ? -5.540 4.493 4.319 1.00 98.50 89 ILE A O 1
ATOM 699 N N . VAL A 1 90 ? -4.532 4.074 2.356 1.00 98.50 90 VAL A N 1
ATOM 700 C CA . VAL A 1 90 ? -3.834 5.371 2.289 1.00 98.50 90 VAL A CA 1
ATOM 701 C C . VAL A 1 90 ? -4.820 6.539 2.305 1.00 98.50 90 VAL A C 1
ATOM 703 O O . VAL A 1 90 ? -4.626 7.499 3.053 1.00 98.50 90 VAL A O 1
ATOM 706 N N . ARG A 1 91 ? -5.906 6.460 1.526 1.00 97.69 91 ARG A N 1
ATOM 707 C CA . ARG A 1 91 ? -6.936 7.510 1.493 1.00 97.69 91 ARG A CA 1
ATOM 708 C C . ARG A 1 91 ? -7.682 7.628 2.817 1.00 97.69 91 ARG A C 1
ATOM 710 O O . ARG A 1 91 ? -7.943 8.748 3.256 1.00 97.69 91 ARG A O 1
ATOM 717 N N . ALA A 1 92 ? -7.978 6.506 3.470 1.00 97.69 92 ALA A N 1
ATOM 718 C CA . ALA A 1 92 ? -8.656 6.505 4.761 1.00 97.69 92 ALA A CA 1
ATOM 719 C C . ALA A 1 92 ? -7.858 7.243 5.847 1.00 97.69 92 ALA A C 1
ATOM 721 O O . ALA A 1 92 ? -8.451 7.869 6.718 1.00 97.69 92 ALA A O 1
ATOM 722 N N . ALA A 1 93 ? -6.523 7.269 5.768 1.00 96.75 93 ALA A N 1
ATOM 723 C CA . ALA A 1 93 ? -5.686 8.009 6.714 1.00 96.75 93 ALA A CA 1
ATOM 724 C C . ALA A 1 93 ? -5.920 9.537 6.711 1.00 96.75 93 ALA A C 1
ATOM 726 O O . ALA A 1 93 ? -5.495 10.223 7.645 1.00 96.75 93 ALA A O 1
ATOM 727 N N . GLY A 1 94 ? -6.584 10.085 5.684 1.00 96.25 94 GLY A N 1
ATOM 728 C CA . GLY A 1 94 ? -7.011 11.487 5.640 1.00 96.25 94 GLY A CA 1
ATOM 729 C C . GLY A 1 94 ? -5.888 12.497 5.388 1.00 96.25 94 GLY A C 1
ATOM 730 O O . GLY A 1 94 ? -6.072 13.687 5.638 1.00 96.25 94 GLY A O 1
ATOM 731 N N . ASN A 1 95 ? -4.727 12.046 4.903 1.00 97.81 95 ASN A N 1
ATOM 732 C CA . ASN A 1 95 ? -3.613 12.917 4.537 1.00 97.81 95 ASN A CA 1
ATOM 733 C C . ASN A 1 95 ? -3.521 13.050 3.003 1.00 97.81 95 ASN A C 1
ATOM 735 O O . ASN A 1 95 ? -3.005 12.138 2.352 1.00 97.81 95 ASN A O 1
ATOM 739 N N . PRO A 1 96 ? -3.989 14.166 2.408 1.00 96.44 96 PRO A N 1
ATOM 740 C CA . PRO A 1 96 ? -4.016 14.323 0.954 1.00 96.44 96 PRO A CA 1
ATOM 741 C C . PRO A 1 96 ? -2.615 14.352 0.333 1.00 96.44 96 PRO A C 1
ATOM 743 O O . PRO A 1 96 ? -2.433 13.840 -0.762 1.00 96.44 96 PRO A O 1
ATOM 746 N N . VAL A 1 97 ? -1.605 14.859 1.050 1.00 98.06 97 VAL A N 1
ATOM 747 C CA . VAL A 1 97 ? -0.218 14.891 0.555 1.00 98.06 97 VAL A CA 1
ATOM 748 C C . VAL A 1 97 ? 0.337 13.476 0.407 1.00 98.06 97 VAL A C 1
ATOM 750 O O . VAL A 1 97 ? 0.981 13.163 -0.592 1.00 98.06 97 VAL A O 1
ATOM 753 N N . LEU A 1 98 ? 0.069 12.604 1.382 1.00 97.81 98 LEU A N 1
ATOM 754 C CA . LEU A 1 98 ? 0.484 11.202 1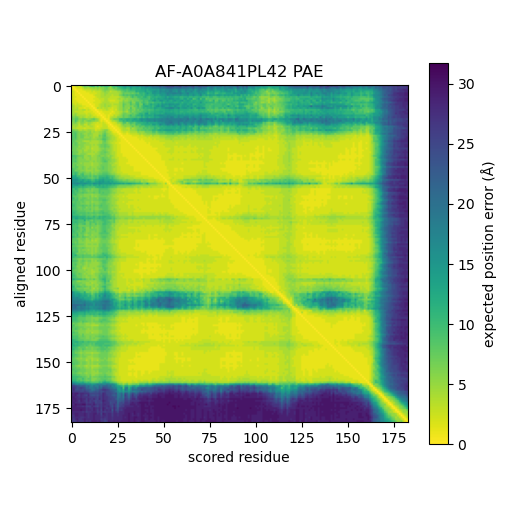.308 1.00 97.81 98 LEU A CA 1
ATOM 755 C C . LEU A 1 98 ? -0.307 10.430 0.252 1.00 97.81 98 LEU A C 1
ATOM 757 O O . LEU A 1 98 ? 0.277 9.602 -0.439 1.00 97.81 98 LEU A O 1
ATOM 761 N N . ALA A 1 99 ? -1.600 10.722 0.088 1.00 97.12 99 ALA A N 1
ATOM 762 C CA . ALA A 1 99 ? -2.406 10.131 -0.975 1.00 97.12 99 ALA A CA 1
ATOM 763 C C . ALA A 1 99 ? -1.870 10.507 -2.366 1.00 97.12 99 ALA A C 1
ATOM 765 O O . ALA A 1 99 ? -1.657 9.623 -3.191 1.00 97.12 99 ALA A O 1
ATOM 766 N N . ASP A 1 100 ? -1.571 11.785 -2.605 1.00 95.75 100 ASP A N 1
ATOM 767 C CA . ASP A 1 100 ? -1.020 12.252 -3.881 1.00 95.75 100 ASP A CA 1
ATOM 768 C C . ASP A 1 100 ? 0.368 11.658 -4.150 1.00 95.75 100 ASP A C 1
ATOM 770 O O . ASP A 1 100 ? 0.658 11.202 -5.261 1.00 95.75 100 ASP A O 1
ATOM 774 N N . PHE A 1 101 ? 1.224 11.606 -3.124 1.00 95.75 1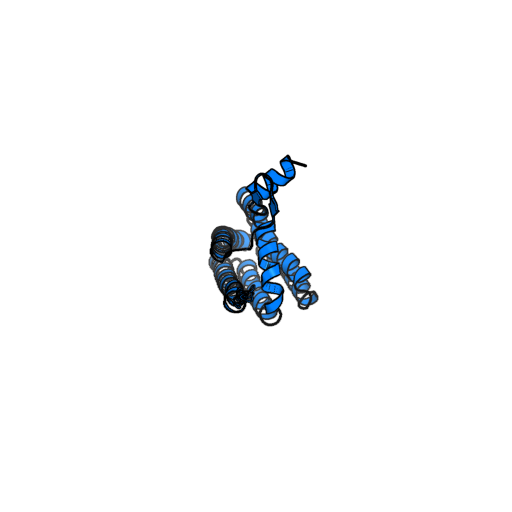01 PHE A N 1
ATOM 775 C CA . PHE A 1 101 ? 2.520 10.944 -3.228 1.00 95.75 101 PHE A CA 1
ATOM 776 C C . PHE A 1 101 ? 2.360 9.458 -3.568 1.00 95.75 101 PHE A C 1
ATOM 778 O O . PHE A 1 101 ? 3.023 8.966 -4.480 1.00 95.75 101 PHE A O 1
ATOM 785 N N . TYR A 1 102 ? 1.446 8.753 -2.901 1.00 96.31 102 TYR A N 1
ATOM 786 C CA . TYR A 1 102 ? 1.172 7.345 -3.167 1.00 96.31 102 TYR A CA 1
ATOM 787 C C . TYR A 1 102 ? 0.694 7.100 -4.604 1.00 96.31 102 TYR A C 1
ATOM 789 O O . TYR A 1 102 ? 1.186 6.198 -5.284 1.00 96.31 102 TYR A O 1
ATOM 797 N N . GLU A 1 103 ? -0.213 7.939 -5.107 1.00 93.38 103 GLU A N 1
ATOM 798 C CA . GLU A 1 103 ? -0.688 7.859 -6.492 1.00 93.38 103 GLU A CA 1
ATOM 799 C C . GLU A 1 103 ? 0.428 8.132 -7.504 1.00 93.38 103 GLU A C 1
ATOM 801 O O . GLU A 1 103 ? 0.449 7.515 -8.567 1.00 93.38 103 GLU A O 1
ATOM 806 N N . SER A 1 104 ? 1.410 8.977 -7.173 1.00 90.88 104 SER A N 1
ATOM 807 C CA . SER A 1 104 ? 2.582 9.199 -8.035 1.00 90.88 104 SER A CA 1
ATOM 808 C C . SER A 1 104 ? 3.457 7.946 -8.214 1.00 90.88 104 SER A C 1
ATOM 810 O O . SER A 1 104 ? 4.233 7.851 -9.167 1.00 90.88 104 SER A O 1
ATOM 812 N N . LEU A 1 105 ? 3.323 6.952 -7.327 1.00 90.88 105 LEU A N 1
ATOM 813 C CA . LEU A 1 105 ? 4.015 5.666 -7.433 1.00 90.88 105 LEU A CA 1
ATOM 814 C C . LEU A 1 105 ? 3.264 4.658 -8.316 1.00 90.88 105 LEU A C 1
ATOM 816 O O . LEU A 1 105 ? 3.829 3.616 -8.648 1.00 90.88 105 LEU A O 1
ATOM 820 N N . ARG A 1 106 ? 2.016 4.947 -8.711 1.00 85.56 106 ARG A N 1
ATOM 821 C CA . ARG A 1 106 ? 1.116 4.030 -9.431 1.00 85.56 106 ARG A CA 1
ATOM 822 C C . ARG A 1 106 ? 1.776 3.344 -10.621 1.00 85.56 106 ARG A C 1
ATOM 824 O O . ARG A 1 106 ? 1.778 2.120 -10.703 1.00 85.56 106 ARG A O 1
ATOM 831 N N . ASP A 1 107 ? 2.312 4.123 -11.552 1.00 83.50 107 ASP A N 1
ATOM 832 C CA . ASP A 1 107 ? 2.770 3.575 -12.830 1.00 83.50 107 ASP A CA 1
ATOM 833 C C . ASP A 1 107 ? 4.042 2.725 -12.651 1.00 83.50 107 ASP A C 1
ATOM 835 O O . ASP A 1 107 ? 4.244 1.741 -13.366 1.00 83.50 107 ASP A O 1
ATOM 839 N N . ARG A 1 108 ? 4.861 3.036 -11.634 1.00 85.62 108 ARG A N 1
ATOM 840 C CA . ARG A 1 108 ? 6.004 2.202 -11.229 1.00 85.62 108 ARG A CA 1
ATOM 841 C C . ARG A 1 108 ? 5.537 0.880 -10.621 1.00 85.62 108 ARG A C 1
ATOM 843 O O . ARG A 1 108 ? 6.036 -0.170 -11.013 1.00 85.62 108 ARG A O 1
ATOM 850 N N . GLN A 1 109 ? 4.537 0.917 -9.739 1.00 84.88 109 GLN A N 1
ATOM 851 C CA . GLN A 1 109 ? 3.950 -0.286 -9.138 1.00 84.88 109 GLN A CA 1
ATOM 852 C C . GLN A 1 109 ? 3.326 -1.213 -10.191 1.00 84.88 109 GLN A C 1
ATOM 854 O O . GLN A 1 109 ? 3.568 -2.417 -10.160 1.00 84.88 109 GLN A O 1
ATOM 859 N N . LEU A 1 110 ? 2.596 -0.664 -11.170 1.00 81.62 110 LEU A N 1
ATOM 860 C CA . LEU A 1 110 ? 2.026 -1.448 -12.274 1.00 81.62 110 LEU A CA 1
ATOM 861 C C . LEU A 1 110 ? 3.116 -2.124 -13.110 1.00 81.62 110 LEU A C 1
ATOM 863 O O . LEU A 1 110 ? 3.035 -3.322 -13.381 1.00 81.62 110 LEU A O 1
ATOM 867 N N . ARG A 1 111 ? 4.172 -1.384 -13.471 1.00 81.38 111 ARG A N 1
ATOM 868 C CA . ARG A 1 111 ? 5.327 -1.947 -14.186 1.00 81.38 111 ARG A CA 1
ATOM 869 C C . ARG A 1 111 ? 5.980 -3.092 -13.404 1.00 81.38 111 ARG A C 1
ATOM 871 O O . ARG A 1 111 ? 6.312 -4.112 -14.003 1.00 81.38 111 ARG A O 1
ATOM 878 N N . MET A 1 112 ? 6.135 -2.945 -12.087 1.00 82.62 112 MET A N 1
ATOM 879 C CA . MET A 1 112 ? 6.703 -3.980 -11.213 1.00 82.62 112 MET A CA 1
ATOM 880 C C . MET A 1 112 ? 5.800 -5.215 -11.116 1.00 82.62 112 MET A C 1
ATOM 882 O O . MET A 1 112 ? 6.294 -6.334 -11.227 1.00 82.62 112 MET A O 1
ATOM 886 N N . GLY A 1 113 ? 4.483 -5.026 -10.988 1.00 74.00 113 GLY A N 1
ATOM 887 C CA . GLY A 1 113 ? 3.508 -6.118 -10.935 1.00 74.00 113 GLY A CA 1
ATOM 888 C C . GLY A 1 113 ? 3.482 -6.967 -12.210 1.00 74.00 113 GLY A C 1
ATOM 889 O O . GLY A 1 113 ? 3.382 -8.188 -12.142 1.00 74.00 113 GLY A O 1
ATOM 890 N N . VAL A 1 114 ? 3.669 -6.361 -13.387 1.00 70.62 114 VAL A N 1
ATOM 891 C CA . VAL A 1 114 ? 3.788 -7.119 -14.649 1.00 70.62 114 VAL A CA 1
ATOM 892 C C . VAL A 1 114 ? 4.959 -8.112 -14.606 1.00 70.62 114 VAL A C 1
ATOM 894 O O . VAL A 1 114 ? 4.862 -9.205 -15.164 1.00 70.62 114 VAL A O 1
ATOM 897 N N . HIS A 1 115 ? 6.049 -7.778 -13.909 1.00 67.12 115 HIS A N 1
ATOM 898 C CA . HIS A 1 115 ? 7.207 -8.663 -13.771 1.00 67.12 115 HIS A CA 1
ATOM 899 C C . HIS A 1 115 ? 6.937 -9.866 -12.849 1.00 67.12 115 HIS A C 1
ATOM 901 O O . HIS A 1 115 ? 7.566 -10.912 -13.003 1.00 67.12 115 HIS A O 1
ATOM 907 N N . THR A 1 116 ? 5.970 -9.762 -11.931 1.00 67.88 116 THR A N 1
ATOM 908 C CA . THR A 1 116 ? 5.616 -10.833 -10.985 1.00 67.88 116 THR A CA 1
ATOM 909 C C . THR A 1 116 ? 4.485 -11.739 -11.456 1.00 67.88 116 THR A C 1
ATOM 911 O O . THR A 1 116 ? 4.234 -12.758 -10.816 1.00 67.88 116 THR A O 1
ATOM 914 N N . ILE A 1 117 ? 3.863 -11.457 -12.608 1.00 68.12 117 ILE A N 1
ATOM 915 C CA . ILE A 1 117 ? 2.824 -12.303 -13.229 1.00 68.12 117 ILE A CA 1
ATOM 916 C C . ILE A 1 117 ? 3.260 -13.777 -13.308 1.00 68.12 117 ILE A C 1
ATOM 918 O O . ILE A 1 117 ? 2.456 -14.676 -13.075 1.00 68.12 117 ILE A O 1
ATOM 922 N N . MET A 1 118 ? 4.542 -14.036 -13.584 1.00 62.00 118 MET A N 1
ATOM 923 C CA . MET A 1 118 ? 5.086 -15.394 -13.740 1.00 62.00 118 MET A CA 1
ATOM 924 C C . MET A 1 118 ? 5.164 -16.198 -12.431 1.00 62.00 118 MET A C 1
ATOM 926 O O . MET A 1 118 ? 5.158 -17.423 -12.475 1.00 62.00 118 MET A O 1
ATOM 930 N N . ILE A 1 119 ? 5.228 -15.531 -11.277 1.00 63.12 119 ILE A N 1
ATOM 931 C CA . ILE A 1 119 ? 5.329 -16.156 -9.942 1.00 63.12 119 ILE A CA 1
ATOM 932 C C . ILE A 1 119 ? 4.032 -16.017 -9.132 1.00 63.12 119 ILE A C 1
ATOM 934 O O . ILE A 1 119 ? 3.971 -16.364 -7.954 1.00 63.12 119 ILE A O 1
ATOM 938 N N . PHE A 1 120 ? 2.988 -15.486 -9.768 1.00 66.62 120 PHE A N 1
ATOM 939 C CA . PHE A 1 120 ? 1.762 -15.049 -9.118 1.00 66.62 120 PHE A CA 1
ATOM 940 C C . PHE A 1 120 ? 0.986 -16.197 -8.444 1.00 66.62 120 PHE A C 1
ATOM 942 O O . PHE A 1 120 ? 0.428 -16.005 -7.367 1.00 66.62 120 PHE A O 1
ATOM 949 N N . GLY A 1 121 ? 0.997 -17.398 -9.037 1.00 66.94 121 GLY A N 1
ATOM 950 C CA . GLY A 1 121 ? 0.181 -18.535 -8.592 1.00 66.94 121 GLY A CA 1
ATOM 951 C C . GLY A 1 121 ? 0.397 -18.947 -7.131 1.00 66.94 121 GLY A C 1
ATOM 952 O O . GLY A 1 121 ? -0.568 -19.039 -6.383 1.00 66.94 121 GLY A O 1
ATOM 953 N N . GLU A 1 122 ? 1.644 -19.152 -6.698 1.00 70.31 122 GLU A N 1
ATOM 954 C CA . GLU A 1 122 ? 1.945 -19.562 -5.311 1.00 70.31 122 GLU A CA 1
ATOM 955 C C . GLU A 1 122 ? 1.876 -18.387 -4.320 1.00 70.31 122 GLU A C 1
ATOM 957 O O . GLU A 1 122 ? 1.580 -18.560 -3.137 1.00 70.31 122 GLU A O 1
ATOM 962 N N . ARG A 1 123 ? 2.132 -17.163 -4.796 1.00 82.88 123 ARG A N 1
ATOM 963 C CA . ARG A 1 123 ? 2.189 -15.961 -3.955 1.00 82.88 123 ARG A CA 1
ATOM 964 C C . ARG A 1 123 ? 0.806 -15.392 -3.638 1.00 82.88 123 ARG A C 1
ATOM 966 O O . ARG A 1 123 ? 0.637 -14.852 -2.544 1.00 82.88 123 ARG A O 1
ATOM 973 N N . GLY A 1 124 ? -0.156 -15.511 -4.556 1.00 83.81 124 GLY A N 1
ATOM 974 C CA . GLY A 1 124 ? -1.492 -14.916 -4.440 1.00 83.81 124 GLY A CA 1
ATOM 975 C C . GLY A 1 124 ? -2.228 -15.316 -3.159 1.00 83.81 124 GLY A C 1
ATOM 976 O O . GLY A 1 124 ? -2.700 -14.447 -2.428 1.00 83.81 124 GLY A O 1
ATOM 977 N N . ASP A 1 125 ? -2.232 -16.606 -2.816 1.00 86.19 125 ASP A N 1
ATOM 978 C CA . ASP A 1 125 ? -2.880 -17.100 -1.591 1.00 86.19 125 ASP A CA 1
ATOM 979 C C . ASP A 1 125 ? -2.215 -16.553 -0.317 1.00 86.19 125 ASP A C 1
ATOM 981 O O . ASP A 1 125 ? -2.889 -16.201 0.653 1.00 86.19 125 ASP A O 1
ATOM 985 N N . SER A 1 126 ? -0.887 -16.406 -0.333 1.00 91.12 126 SER A N 1
ATOM 986 C CA . SER A 1 126 ? -0.155 -15.798 0.785 1.00 91.12 126 SER A CA 1
ATOM 987 C C . SER A 1 126 ? -0.459 -14.300 0.918 1.00 91.12 126 SER A C 1
ATOM 989 O O . SER A 1 126 ? -0.581 -13.806 2.036 1.00 91.12 126 SER A O 1
ATOM 991 N N . VAL A 1 127 ? -0.628 -13.578 -0.201 1.00 93.25 127 VAL A N 1
ATOM 992 C CA . VAL A 1 127 ? -1.025 -12.154 -0.192 1.00 93.25 127 VAL A CA 1
ATOM 993 C C . VAL A 1 127 ? -2.405 -11.991 0.436 1.00 93.25 127 VAL A C 1
ATOM 995 O O . VAL A 1 127 ? -2.589 -11.122 1.281 1.00 93.25 127 VAL A O 1
ATOM 998 N N . LEU A 1 128 ? -3.363 -12.851 0.083 1.00 94.69 128 LEU A N 1
ATOM 999 C CA . LEU A 1 128 ? -4.714 -12.809 0.649 1.00 94.69 128 LEU A CA 1
ATOM 1000 C C . LEU A 1 128 ? -4.705 -12.982 2.177 1.00 94.69 128 LEU A C 1
ATOM 1002 O O . LEU A 1 128 ? -5.401 -12.253 2.886 1.00 94.69 128 LEU A O 1
ATOM 1006 N N . ALA A 1 129 ? -3.890 -13.905 2.696 1.00 95.62 129 ALA A N 1
ATOM 1007 C CA . ALA A 1 129 ? -3.735 -14.097 4.138 1.00 95.62 129 ALA A CA 1
ATOM 1008 C C . ALA A 1 129 ? -3.091 -12.879 4.829 1.00 95.62 129 ALA A C 1
ATOM 1010 O O . ALA A 1 129 ? -3.509 -12.483 5.917 1.00 95.62 129 ALA A O 1
ATOM 1011 N N . GLU A 1 130 ? -2.096 -12.260 4.193 1.00 97.75 130 GLU A N 1
ATOM 1012 C CA . GLU A 1 130 ? -1.457 -11.035 4.689 1.00 97.75 130 GLU A CA 1
ATOM 1013 C C . GLU A 1 130 ? -2.425 -9.846 4.694 1.00 97.75 130 GLU A C 1
ATOM 1015 O O . GLU A 1 130 ? -2.498 -9.113 5.680 1.00 97.75 130 GLU A O 1
ATOM 1020 N N . HIS A 1 131 ? -3.231 -9.688 3.643 1.00 98.44 131 HIS A N 1
ATOM 1021 C CA . HIS A 1 131 ? -4.270 -8.663 3.573 1.00 98.44 131 HIS A CA 1
ATOM 1022 C C . HIS A 1 131 ? -5.307 -8.842 4.679 1.00 98.44 131 HIS A C 1
ATOM 1024 O O . HIS A 1 131 ? -5.650 -7.873 5.353 1.00 98.44 131 HIS A O 1
ATOM 1030 N N . ALA A 1 132 ? -5.749 -10.074 4.940 1.00 98.19 132 ALA A N 1
ATOM 1031 C CA . ALA A 1 132 ? -6.662 -10.353 6.045 1.00 98.19 132 ALA A CA 1
ATOM 1032 C C . ALA A 1 132 ? -6.074 -9.941 7.411 1.00 98.19 132 ALA A C 1
ATOM 1034 O O . ALA A 1 132 ? -6.798 -9.399 8.247 1.00 98.19 132 ALA A O 1
ATOM 1035 N N . ALA A 1 133 ? -4.767 -10.128 7.627 1.00 98.31 133 ALA A N 1
ATOM 1036 C CA . ALA A 1 133 ? -4.092 -9.687 8.849 1.00 98.31 133 ALA A CA 1
ATOM 1037 C C . ALA A 1 133 ? -4.052 -8.153 8.984 1.00 98.31 133 ALA A C 1
ATOM 1039 O O . ALA A 1 133 ? -4.284 -7.627 10.074 1.00 98.31 133 ALA A O 1
ATOM 1040 N N . ILE A 1 134 ? -3.820 -7.430 7.881 1.00 98.62 134 ILE A N 1
ATOM 1041 C CA . ILE A 1 134 ? -3.895 -5.959 7.848 1.00 98.62 134 ILE A CA 1
ATOM 1042 C C . ILE A 1 134 ? -5.305 -5.494 8.224 1.00 98.62 134 ILE A C 1
ATOM 1044 O O . ILE A 1 134 ? -5.467 -4.638 9.099 1.00 98.62 134 ILE A O 1
ATOM 1048 N N . VAL A 1 135 ? -6.331 -6.084 7.600 1.00 98.50 135 VAL A N 1
ATOM 1049 C CA . VAL A 1 135 ? -7.730 -5.737 7.876 1.00 98.50 135 VAL A CA 1
ATOM 1050 C C . VAL A 1 135 ? -8.089 -6.015 9.330 1.00 98.50 135 VAL A C 1
ATOM 1052 O O . VAL A 1 135 ? -8.765 -5.197 9.941 1.00 98.50 135 VAL A O 1
ATOM 1055 N N . GLU A 1 136 ? -7.611 -7.111 9.917 1.00 98.19 136 GLU A N 1
ATOM 1056 C CA . GLU A 1 136 ? -7.869 -7.423 11.324 1.00 98.19 136 GLU A CA 1
ATOM 1057 C C . GLU A 1 136 ? -7.254 -6.394 12.285 1.00 98.19 136 GLU A C 1
ATOM 1059 O O . GLU A 1 136 ? -7.907 -5.974 13.243 1.00 98.19 136 GLU A O 1
ATOM 1064 N N . GLY A 1 137 ? -6.033 -5.923 12.006 1.00 97.75 137 GLY A N 1
ATOM 1065 C CA . GLY A 1 137 ? -5.413 -4.839 12.774 1.00 97.75 137 GLY A CA 1
ATOM 1066 C C . GLY A 1 137 ? -6.238 -3.548 12.730 1.00 97.75 137 GLY A C 1
ATOM 1067 O O . GLY A 1 137 ? -6.447 -2.903 13.763 1.00 97.75 137 GLY A O 1
ATOM 1068 N N . ILE A 1 138 ? -6.763 -3.209 11.547 1.00 98.12 138 ILE A N 1
ATOM 1069 C CA . ILE A 1 138 ? -7.652 -2.058 11.344 1.00 98.12 138 ILE A CA 1
ATOM 1070 C C . ILE A 1 138 ? -8.987 -2.263 12.067 1.00 98.12 138 ILE A C 1
ATOM 1072 O O . ILE A 1 138 ? -9.404 -1.387 12.820 1.00 98.12 138 ILE A O 1
ATOM 1076 N N . ARG A 1 139 ? -9.629 -3.421 11.884 1.00 97.88 139 ARG A N 1
ATOM 1077 C CA . ARG A 1 139 ? -10.927 -3.794 12.469 1.00 97.88 139 ARG A CA 1
ATOM 1078 C C . ARG A 1 139 ? -10.911 -3.670 13.989 1.00 97.88 139 ARG A C 1
ATOM 1080 O O . ARG A 1 139 ? -11.771 -3.025 14.575 1.00 97.88 139 ARG A O 1
ATOM 1087 N N . CYS A 1 140 ? -9.870 -4.206 14.621 1.00 96.62 140 CYS A N 1
ATOM 1088 C CA . CYS A 1 140 ? -9.683 -4.130 16.066 1.00 96.62 140 CYS A CA 1
ATOM 1089 C C . CYS A 1 140 ? -9.297 -2.734 16.586 1.00 96.62 140 CYS A C 1
ATOM 1091 O O . CYS A 1 140 ? -9.133 -2.574 17.796 1.00 96.62 140 CYS A O 1
ATOM 1093 N N . GLY A 1 141 ? -9.075 -1.750 15.711 1.00 96.25 141 GLY A N 1
ATOM 1094 C CA . GLY A 1 141 ? -8.606 -0.426 16.102 1.00 96.25 141 GLY A CA 1
ATOM 1095 C C . GLY A 1 141 ? -7.241 -0.454 16.786 1.00 96.25 141 GLY A C 1
ATOM 1096 O O . GLY A 1 141 ? -7.039 0.263 17.764 1.00 96.25 141 GLY A O 1
ATOM 1097 N N . ARG A 1 142 ? -6.317 -1.305 16.311 1.00 96.94 142 ARG A N 1
ATOM 1098 C CA . ARG A 1 142 ? -4.969 -1.488 16.877 1.00 96.94 142 ARG A CA 1
ATOM 1099 C C . ARG A 1 142 ? -3.905 -0.931 15.916 1.00 96.94 142 ARG A C 1
ATOM 1101 O O . ARG A 1 142 ? -3.439 -1.677 15.052 1.00 96.94 142 ARG A O 1
ATOM 1108 N N . PRO A 1 143 ? -3.507 0.353 16.049 1.00 97.25 143 PRO A N 1
ATOM 1109 C CA . PRO A 1 143 ? -2.612 1.029 15.109 1.00 97.25 143 PRO A CA 1
ATOM 1110 C C . PRO A 1 143 ? -1.296 0.290 14.876 1.00 97.25 143 PRO A C 1
ATOM 1112 O O . PRO A 1 143 ? -0.913 0.056 13.735 1.00 97.25 143 PRO A O 1
ATOM 1115 N N . GLU A 1 144 ? -0.636 -0.143 15.948 1.00 97.88 144 GLU A N 1
ATOM 1116 C CA . GLU A 1 144 ? 0.663 -0.811 15.881 1.00 97.88 144 GLU A CA 1
ATOM 1117 C C . GLU A 1 144 ? 0.559 -2.168 15.176 1.00 97.88 144 GLU A C 1
ATOM 1119 O O . GLU A 1 144 ? 1.476 -2.566 14.461 1.00 97.88 144 GLU A O 1
ATOM 1124 N N . GLN A 1 145 ? -0.571 -2.865 15.336 1.00 98.00 145 GLN A N 1
ATOM 1125 C CA . GLN A 1 145 ? -0.815 -4.135 14.650 1.00 98.00 145 GLN A CA 1
ATOM 1126 C C . GLN A 1 145 ? -1.070 -3.928 13.159 1.00 98.00 145 GLN A C 1
ATOM 1128 O O . GLN A 1 145 ? -0.516 -4.666 12.349 1.00 98.00 145 GLN A O 1
ATOM 1133 N N . ALA A 1 146 ? -1.862 -2.916 12.792 1.00 98.25 146 ALA A N 1
ATOM 1134 C CA . ALA A 1 146 ? -2.111 -2.576 11.395 1.00 98.25 146 ALA A CA 1
ATOM 1135 C C . ALA A 1 146 ? -0.811 -2.165 10.679 1.00 98.25 146 ALA A C 1
ATOM 1137 O O . ALA A 1 146 ? -0.514 -2.685 9.604 1.00 98.25 146 ALA A O 1
ATOM 1138 N N . SER A 1 147 ? -0.002 -1.297 11.298 1.00 98.62 147 SER A N 1
ATOM 1139 C CA . SER A 1 147 ? 1.303 -0.889 10.762 1.00 98.62 147 SER A CA 1
ATOM 1140 C C . SER A 1 147 ? 2.258 -2.075 10.604 1.00 98.62 147 SER A C 1
ATOM 1142 O O . SER A 1 147 ? 2.846 -2.245 9.539 1.00 98.62 147 SER A O 1
ATOM 1144 N N . ALA A 1 148 ? 2.377 -2.936 11.621 1.00 98.56 148 ALA A N 1
ATOM 1145 C CA . ALA A 1 148 ? 3.258 -4.103 11.560 1.00 98.56 148 ALA A CA 1
ATOM 1146 C C . ALA A 1 148 ? 2.826 -5.116 10.486 1.00 98.56 148 ALA A C 1
ATOM 1148 O O . ALA A 1 148 ? 3.675 -5.677 9.795 1.00 98.56 148 ALA A O 1
ATOM 1149 N N . ALA A 1 149 ? 1.518 -5.332 10.311 1.00 98.62 149 ALA A N 1
ATOM 1150 C CA . ALA A 1 149 ? 0.997 -6.225 9.279 1.00 98.62 149 ALA A CA 1
ATOM 1151 C C . ALA A 1 149 ? 1.308 -5.716 7.860 1.00 98.62 149 ALA A C 1
ATOM 1153 O O . ALA A 1 149 ? 1.673 -6.510 6.993 1.00 98.62 149 ALA A O 1
ATOM 1154 N N . VAL A 1 150 ? 1.228 -4.398 7.633 1.00 98.62 150 VAL A N 1
ATOM 1155 C CA . VAL A 1 150 ? 1.644 -3.779 6.364 1.00 98.62 150 VAL A CA 1
ATOM 1156 C C . VAL A 1 150 ? 3.145 -3.942 6.137 1.00 98.62 150 VAL A C 1
ATOM 1158 O O . VAL A 1 150 ? 3.548 -4.372 5.057 1.00 98.62 150 VAL A O 1
ATOM 1161 N N . ALA A 1 151 ? 3.971 -3.658 7.148 1.00 98.44 151 ALA A N 1
ATOM 1162 C CA . ALA A 1 151 ? 5.423 -3.797 7.044 1.00 98.44 151 ALA A CA 1
ATOM 1163 C C . ALA A 1 151 ? 5.832 -5.231 6.650 1.00 98.44 151 ALA A C 1
ATOM 1165 O O . ALA A 1 151 ? 6.615 -5.433 5.720 1.00 98.44 151 ALA A O 1
ATOM 1166 N N . GLU A 1 152 ? 5.244 -6.236 7.307 1.00 98.25 152 GLU A N 1
ATOM 1167 C CA . GLU A 1 152 ? 5.474 -7.655 7.011 1.00 98.25 152 GLU A CA 1
ATOM 1168 C C . GLU A 1 152 ? 5.039 -8.017 5.579 1.00 98.25 152 GLU A C 1
ATOM 1170 O O . GLU A 1 152 ? 5.789 -8.664 4.842 1.00 98.25 152 GLU A O 1
ATOM 1175 N N . HIS A 1 153 ? 3.851 -7.571 5.154 1.00 97.56 153 HIS A N 1
ATOM 1176 C CA . HIS A 1 153 ? 3.352 -7.781 3.794 1.00 97.56 153 HIS A CA 1
ATOM 1177 C C . HIS A 1 153 ? 4.306 -7.200 2.738 1.00 97.56 153 HIS A C 1
ATOM 1179 O O . HIS A 1 153 ? 4.690 -7.890 1.789 1.00 97.56 153 HIS A O 1
ATOM 1185 N N . LEU A 1 154 ? 4.736 -5.947 2.909 1.00 96.06 154 LEU A N 1
ATOM 1186 C CA . LEU A 1 154 ? 5.632 -5.275 1.968 1.00 96.06 154 LEU A CA 1
ATOM 1187 C C . LEU A 1 154 ? 7.016 -5.929 1.925 1.00 96.06 154 LEU A C 1
ATOM 1189 O O . LEU A 1 154 ? 7.575 -6.087 0.838 1.00 96.06 154 LEU A O 1
ATOM 1193 N N . ALA A 1 155 ? 7.544 -6.379 3.067 1.00 95.31 155 ALA A N 1
ATOM 1194 C CA . ALA A 1 155 ? 8.806 -7.112 3.126 1.00 95.31 155 ALA A CA 1
ATOM 1195 C C . ALA A 1 155 ? 8.739 -8.429 2.333 1.00 95.31 155 ALA A C 1
ATOM 1197 O O . ALA A 1 155 ? 9.624 -8.719 1.522 1.00 95.31 155 ALA A O 1
ATOM 1198 N N . ARG A 1 156 ? 7.660 -9.205 2.492 1.00 92.94 156 ARG A N 1
ATOM 1199 C CA . ARG A 1 156 ? 7.443 -10.451 1.733 1.00 92.94 156 ARG A CA 1
ATOM 1200 C C . ARG A 1 156 ? 7.237 -10.195 0.246 1.00 92.94 156 ARG A C 1
ATOM 1202 O O . ARG A 1 156 ? 7.755 -10.935 -0.590 1.00 92.94 156 ARG A O 1
ATOM 1209 N N . THR A 1 157 ? 6.524 -9.127 -0.096 1.00 91.44 157 THR A N 1
ATOM 1210 C CA . THR A 1 157 ? 6.338 -8.693 -1.484 1.00 91.44 157 THR A CA 1
ATOM 1211 C C . THR A 1 157 ? 7.662 -8.273 -2.126 1.00 91.44 157 THR A C 1
ATOM 1213 O O . THR A 1 157 ? 7.923 -8.667 -3.261 1.00 91.44 157 THR A O 1
ATOM 1216 N N . LEU A 1 158 ? 8.545 -7.573 -1.405 1.00 91.25 158 LEU A N 1
ATOM 1217 C CA . LEU A 1 158 ? 9.887 -7.233 -1.889 1.00 91.25 158 LEU A CA 1
ATOM 1218 C C . LEU A 1 158 ? 10.733 -8.485 -2.167 1.00 91.25 158 LEU A C 1
ATOM 1220 O O . LEU A 1 158 ? 11.377 -8.570 -3.212 1.00 91.25 158 LEU A O 1
ATOM 1224 N N . VAL A 1 159 ? 10.707 -9.479 -1.274 1.00 89.25 159 VAL A N 1
ATOM 1225 C CA . VAL A 1 159 ? 11.400 -10.761 -1.500 1.00 89.25 159 VAL A CA 1
ATOM 1226 C C . VAL A 1 159 ? 10.861 -11.451 -2.755 1.00 89.25 159 VAL A C 1
ATOM 1228 O O . VAL A 1 159 ? 11.642 -11.863 -3.613 1.00 89.25 159 VAL A O 1
ATOM 1231 N N . ALA A 1 160 ? 9.536 -11.516 -2.907 1.00 84.94 160 ALA A N 1
ATOM 1232 C CA . ALA A 1 160 ? 8.904 -12.095 -4.089 1.00 84.94 160 ALA A CA 1
ATOM 1233 C C . ALA A 1 160 ? 9.284 -11.353 -5.380 1.00 84.94 160 ALA A C 1
ATOM 1235 O O . ALA A 1 160 ? 9.550 -11.995 -6.388 1.00 84.94 160 ALA A O 1
ATOM 1236 N N . LEU A 1 161 ? 9.381 -10.021 -5.353 1.00 83.38 161 LEU A N 1
ATOM 1237 C CA . LEU A 1 161 ? 9.797 -9.205 -6.500 1.00 83.38 161 LEU A CA 1
ATOM 1238 C C . LEU A 1 161 ? 11.257 -9.445 -6.925 1.00 83.38 161 LEU A C 1
ATOM 1240 O O . LEU A 1 161 ? 11.582 -9.268 -8.098 1.00 83.38 161 LEU A O 1
ATOM 1244 N N . ARG A 1 162 ? 12.132 -9.867 -6.003 1.00 81.56 162 ARG A N 1
ATOM 1245 C CA . ARG A 1 162 ? 13.553 -10.150 -6.281 1.00 81.56 162 ARG A CA 1
ATOM 1246 C C . ARG A 1 162 ? 13.808 -11.554 -6.842 1.00 81.56 162 ARG A C 1
ATOM 1248 O O . ARG A 1 162 ? 14.764 -11.740 -7.593 1.00 81.56 162 ARG A O 1
ATOM 1255 N N . LEU A 1 163 ? 12.957 -12.536 -6.533 1.00 66.62 163 LEU A N 1
ATOM 1256 C CA . LEU A 1 163 ? 13.129 -13.930 -6.980 1.00 66.62 163 LEU A CA 1
ATOM 1257 C C . LEU A 1 163 ? 13.153 -14.112 -8.522 1.00 66.62 163 LEU A C 1
ATOM 1259 O O . LEU A 1 163 ? 14.014 -14.851 -9.005 1.00 66.62 163 LEU A O 1
ATOM 1263 N N . PRO A 1 164 ? 12.309 -13.430 -9.328 1.00 58.72 164 PRO A N 1
ATOM 1264 C CA . PRO A 1 164 ? 12.342 -13.514 -10.792 1.00 58.72 164 PRO A CA 1
ATOM 1265 C C . PRO A 1 164 ? 13.629 -12.964 -11.416 1.00 58.72 164 PRO A C 1
ATOM 1267 O O . PRO A 1 164 ? 14.095 -13.487 -12.428 1.00 58.72 164 PRO A O 1
ATOM 1270 N N . MET A 1 165 ? 14.238 -11.942 -10.803 1.00 51.16 165 MET A N 1
ATOM 1271 C CA . MET A 1 165 ? 15.440 -11.293 -11.338 1.00 51.16 165 MET A CA 1
ATOM 1272 C C . MET A 1 165 ? 16.682 -12.191 -11.286 1.00 51.16 165 MET A C 1
ATOM 1274 O O . MET A 1 165 ? 17.583 -12.029 -12.108 1.00 51.16 165 MET A O 1
ATOM 1278 N N . MET A 1 166 ? 16.728 -13.170 -10.376 1.00 43.06 166 MET A N 1
ATOM 1279 C CA . MET A 1 166 ? 17.842 -14.123 -10.290 1.00 43.06 166 MET A CA 1
ATOM 1280 C C . MET A 1 166 ? 17.717 -15.297 -11.273 1.00 43.06 166 MET A C 1
ATOM 1282 O O . MET A 1 166 ? 18.715 -15.950 -11.573 1.00 43.06 166 MET A O 1
ATOM 1286 N N . ALA A 1 167 ? 16.514 -15.565 -11.794 1.00 44.28 167 ALA A N 1
ATOM 1287 C CA . ALA A 1 167 ? 16.226 -16.732 -12.632 1.00 44.28 167 ALA A CA 1
ATOM 1288 C C . ALA A 1 167 ? 16.218 -16.442 -14.149 1.00 44.28 167 ALA A C 1
ATOM 1290 O O . ALA A 1 167 ? 16.003 -17.360 -14.941 1.00 44.28 167 ALA A O 1
ATOM 1291 N N . GLY A 1 168 ? 16.458 -15.198 -14.586 1.00 41.59 168 GLY A N 1
ATOM 1292 C CA . GLY A 1 168 ? 16.194 -14.804 -15.973 1.00 41.59 168 GLY A CA 1
ATOM 1293 C C . GLY A 1 168 ? 17.070 -13.693 -16.541 1.00 41.59 168 GLY A C 1
ATOM 1294 O O . GLY A 1 168 ? 16.545 -12.651 -16.897 1.00 41.59 168 GLY A O 1
ATOM 1295 N N . PHE A 1 169 ? 18.371 -13.947 -16.718 1.00 39.03 169 PHE A N 1
ATOM 1296 C CA . PHE A 1 169 ? 19.153 -13.447 -17.863 1.00 39.03 169 PHE A CA 1
ATOM 1297 C C . PHE A 1 169 ? 20.280 -14.444 -18.166 1.00 39.03 169 PHE A C 1
ATOM 1299 O O . PHE A 1 169 ? 21.446 -14.255 -17.822 1.00 39.03 169 PHE A O 1
ATOM 1306 N N . GLY A 1 170 ? 19.915 -15.549 -18.820 1.00 33.84 170 GLY A N 1
ATOM 1307 C CA . GLY A 1 170 ? 20.885 -16.368 -19.535 1.00 33.84 170 GLY A CA 1
ATOM 1308 C C . GLY A 1 170 ? 21.557 -15.508 -20.602 1.00 33.84 170 GLY A C 1
ATOM 1309 O O . GLY A 1 170 ? 20.887 -14.984 -21.489 1.00 33.84 170 GLY A O 1
ATOM 1310 N N . SER A 1 171 ? 22.869 -15.335 -20.451 1.00 35.56 171 SER A N 1
ATOM 1311 C CA . SER A 1 171 ? 23.807 -14.748 -21.407 1.00 35.56 171 SER A CA 1
ATOM 1312 C C . SER A 1 171 ? 23.326 -14.870 -22.856 1.00 35.56 171 SER A C 1
ATOM 1314 O O . SER A 1 171 ? 23.286 -15.969 -23.416 1.00 35.56 171 SER A O 1
ATOM 1316 N N . VAL A 1 172 ? 23.017 -13.737 -23.495 1.00 36.66 172 VAL A N 1
ATOM 1317 C CA . VAL A 1 172 ? 23.086 -13.660 -24.956 1.00 36.66 172 VAL A CA 1
ATOM 1318 C C . VAL A 1 172 ? 24.569 -13.750 -25.293 1.00 36.66 172 VAL A C 1
ATOM 1320 O O . VAL A 1 172 ? 25.281 -12.748 -25.362 1.00 36.66 172 VAL A O 1
ATOM 1323 N N . ALA A 1 173 ? 25.045 -14.987 -25.431 1.00 37.47 173 ALA A N 1
ATOM 1324 C CA . ALA A 1 173 ? 26.341 -15.286 -25.996 1.00 37.47 173 ALA A CA 1
ATOM 1325 C C . ALA A 1 173 ? 26.401 -14.612 -27.368 1.00 37.47 173 ALA A C 1
ATOM 1327 O O . ALA A 1 173 ? 25.642 -14.934 -28.285 1.00 37.47 173 ALA A O 1
ATOM 1328 N N . THR A 1 174 ? 27.287 -13.632 -27.492 1.00 38.22 174 THR A N 1
ATOM 1329 C CA . THR A 1 174 ? 27.617 -12.997 -28.758 1.00 38.22 174 THR A CA 1
ATOM 1330 C C . THR A 1 174 ? 28.232 -14.056 -29.667 1.00 38.22 174 THR A C 1
ATOM 1332 O O . THR A 1 174 ? 29.408 -14.401 -29.561 1.00 38.22 174 THR A O 1
ATOM 1335 N N . ALA A 1 175 ? 27.418 -14.602 -30.569 1.00 36.56 175 ALA A N 1
ATOM 1336 C CA . ALA A 1 175 ? 27.901 -15.415 -31.669 1.00 36.56 175 ALA A CA 1
ATOM 1337 C C . ALA A 1 175 ? 28.811 -14.538 -32.544 1.00 36.56 175 ALA A C 1
ATOM 1339 O O . ALA A 1 175 ? 28.352 -13.728 -33.349 1.00 36.56 175 ALA A O 1
ATOM 1340 N N . ARG A 1 176 ? 30.128 -14.673 -32.357 1.00 38.78 176 ARG A N 1
ATOM 1341 C CA . ARG A 1 176 ? 31.116 -14.215 -33.332 1.00 38.78 176 ARG A CA 1
ATOM 1342 C C . ARG A 1 176 ? 30.929 -15.040 -34.603 1.00 38.78 176 ARG A C 1
ATOM 1344 O O . ARG A 1 176 ? 31.174 -16.241 -34.604 1.00 38.78 176 ARG A O 1
ATOM 1351 N N . SER A 1 177 ? 30.510 -14.379 -35.676 1.00 39.66 177 SER A N 1
ATOM 1352 C CA . SER A 1 177 ? 30.578 -14.931 -37.028 1.00 39.66 177 SER A CA 1
ATOM 1353 C C . SER A 1 177 ? 32.046 -14.992 -37.485 1.00 39.66 177 SER A C 1
ATOM 1355 O O . SER A 1 177 ? 32.755 -13.993 -37.317 1.00 39.66 177 SER A O 1
ATOM 1357 N N . PRO A 1 178 ? 32.538 -16.111 -38.052 1.00 41.44 178 PRO A N 1
ATOM 1358 C CA . PRO A 1 178 ? 33.839 -16.155 -38.698 1.00 41.44 178 PRO A CA 1
ATOM 1359 C C . PRO A 1 178 ? 33.683 -15.680 -40.148 1.00 41.44 178 PRO A C 1
ATOM 1361 O O . PRO A 1 178 ? 33.220 -16.419 -41.015 1.00 41.44 178 PRO A O 1
ATOM 1364 N N . ALA A 1 179 ? 34.073 -14.437 -40.426 1.00 40.19 179 ALA A N 1
ATOM 1365 C CA . ALA A 1 179 ? 34.230 -13.966 -41.795 1.00 40.19 179 ALA A CA 1
ATOM 1366 C C . ALA A 1 179 ? 35.664 -14.245 -42.279 1.00 40.19 179 ALA A C 1
ATOM 1368 O O . ALA A 1 179 ? 36.611 -13.589 -41.860 1.00 40.19 179 ALA A O 1
ATOM 1369 N N . ALA A 1 180 ? 35.750 -15.248 -43.155 1.00 39.34 180 ALA A N 1
ATOM 1370 C CA . ALA A 1 180 ? 36.617 -15.356 -44.329 1.00 39.34 180 ALA A CA 1
ATOM 1371 C C . ALA A 1 180 ? 38.136 -15.140 -44.166 1.00 39.34 180 ALA A C 1
ATOM 1373 O O . ALA A 1 180 ? 38.652 -14.032 -44.274 1.00 39.34 180 ALA A O 1
ATOM 1374 N N . ALA A 1 181 ? 38.860 -16.260 -44.103 1.00 41.97 181 ALA A N 1
ATOM 1375 C CA . ALA A 1 181 ? 40.170 -16.393 -44.730 1.00 41.97 181 ALA A CA 1
ATOM 1376 C C . ALA A 1 181 ? 40.044 -17.432 -45.853 1.00 41.97 181 ALA A C 1
ATOM 1378 O O . ALA A 1 181 ? 39.918 -18.621 -45.570 1.00 41.97 181 ALA A O 1
ATOM 1379 N N . ALA A 1 182 ? 40.033 -16.980 -47.108 1.00 44.94 182 ALA A N 1
ATOM 1380 C CA . ALA A 1 182 ? 40.390 -17.791 -48.269 1.00 44.94 182 ALA A CA 1
ATOM 1381 C C . ALA A 1 182 ? 40.592 -16.895 -49.502 1.00 44.94 182 ALA A C 1
ATOM 1383 O O . ALA A 1 182 ? 39.619 -16.357 -50.025 1.00 44.94 182 ALA A O 1
ATOM 1384 N N . GLN A 1 183 ? 41.853 -16.888 -49.951 1.00 42.62 183 GLN A N 1
ATOM 1385 C CA . GLN A 1 183 ? 42.390 -16.516 -51.270 1.00 42.62 183 GLN A CA 1
ATOM 1386 C C . GLN A 1 183 ? 42.564 -15.027 -51.575 1.00 42.62 183 GLN A C 1
ATOM 1388 O O . GLN A 1 183 ? 41.564 -14.312 -51.779 1.00 42.62 183 GLN A O 1
#

Mean predicted aligned error: 8.71 Å

Organism: NCBI:txid505389

Nearest PDB structures (foldseek):
  3sxy-assembly1_B  TM=8.477E-01  e=2.830E-06  Thermotoga maritima
  9jpl-assembly1_B  TM=8.625E-01  e=1.648E-04  Achromobacter denitrificans NBRC 15125
  3ihu-assembly2_B  TM=7.635E-01  e=3.338E-05  Cupriavidus pinatubonensis JMP134
  2hs5-assembly1_A  TM=8.128E-01  e=1.294E-04  Rhodococcus jostii RHA1
  3c7j-assembly1_B-2  TM=5.669E-01  e=1.852E-03  Pseudomonas syringae pv. tomato str. DC3000

Secondary structure (DSSP, 8-state):
-HHHHHHHHHTTS-EEETTTEEEPPPPPHHHHHHHHHHHHHHHHHHHHHHGGGTHHHHHHHHH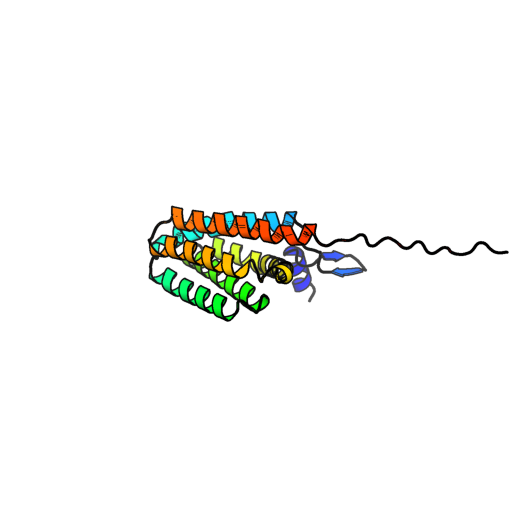HHHHHHHTTT-HHHHHHHHHHHHHHHHHHTT-HHHHHHHHHTHHHHHHHHHHHGGGHHHHHHHHHHHHHHHHHHHHTT-HHHHHHHHHHHHHHHHHHHHHHHHS----------------